Protein AF-A0A936B2I9-F1 (afdb_monomer_lite)

Secondary structure (DSSP, 8-state):
--SEEEEETTTTEEEEHHHHHHHHHHHHHHHHHHHHHHHTT--HHHHHHHHHHHHHHHHHHHHHHHHHHTIIIIITT-GGGGGSHHHHHSPPPHHHHHHHHHHHHHHHHHHHT--HHHHHHHHHHHHHHHHHHHHHHHHHHT--------STT--PPPHHHHHHH----TTTTTT-HHHHHHHHHHHHHHHTTS--------PPPPP-

Sequence (208 aa):
MFPELFKIPYINFTFNTYGFLLALAFITGLYVMGRLAASDGQDKQKVYDLGLWVLAASLIGSKLLMIVTEWDSFYRDNPRQIFSLDFFRSGGVFYGGFLGAVIASVIVMKIYKLPWWRTADAFAPGIAIGQAIGRLGCFSAGCCWGKPTSAWCGVHFSEKGHEITGVPTMVRHLADPIQQNVWAERLGGLLARSNCIQPRFMKPRRPC

Foldseek 3Di:
DPQFDDQDPVPRDTHGPLVVLLVVLLVQLLVQLLVLCVVVVHDSVLSSVLSVQLQVLLVVQQLVVVCVVCVVPPCVVPVVCSVDPVSVVDGGHNVRSVVSNVVSNVVSCVVVVPDPVSSVVSNVVSVVSSVVSSVVSCVNLVPDDDDDDPDPPDDDDDVNSCVVNVRDDCVCVVPDPPVVVVCCVVVVVVPVPDDDDDDDDDDDDDDD

pLDDT: mean 74.63, std 20.21, range [27.86, 96.12]

Structure (mmCIF, N/CA/C/O backbone):
data_AF-A0A936B2I9-F1
#
_entry.id   AF-A0A936B2I9-F1
#
loop_
_atom_site.group_PDB
_atom_site.id
_atom_site.type_symbol
_atom_site.label_atom_id
_atom_site.label_alt_id
_atom_site.label_comp_id
_atom_site.label_asym_id
_atom_site.label_entity_id
_atom_site.label_seq_id
_atom_site.pdbx_PDB_ins_code
_atom_site.Cartn_x
_atom_site.Cartn_y
_atom_site.Cartn_z
_atom_site.occupancy
_atom_site.B_iso_or_equiv
_atom_site.auth_seq_id
_atom_site.auth_comp_id
_atom_site.auth_asym_id
_atom_site.auth_atom_id
_atom_site.pdbx_PDB_model_num
ATOM 1 N N . MET A 1 1 ? 0.571 -10.910 -23.280 1.00 61.12 1 MET A N 1
ATOM 2 C CA . MET A 1 1 ? 0.141 -10.066 -22.141 1.00 61.12 1 MET A CA 1
ATOM 3 C C . MET A 1 1 ? 0.112 -8.617 -22.567 1.00 61.12 1 MET A C 1
ATOM 5 O O . MET A 1 1 ? 0.924 -8.247 -23.405 1.00 61.12 1 MET A O 1
ATOM 9 N N . PHE A 1 2 ? -0.800 -7.825 -22.003 1.00 62.56 2 PHE A N 1
ATOM 10 C CA . PHE A 1 2 ? -0.939 -6.397 -22.293 1.00 62.56 2 PHE A CA 1
ATOM 11 C C . PHE A 1 2 ? -0.433 -5.585 -21.090 1.00 62.56 2 PHE A C 1
ATOM 13 O O . PHE A 1 2 ? -1.210 -5.328 -20.171 1.00 62.56 2 PHE A O 1
ATOM 20 N N . PRO A 1 3 ? 0.865 -5.229 -21.036 1.00 64.50 3 PRO A N 1
ATOM 21 C CA . PRO A 1 3 ? 1.410 -4.407 -19.951 1.00 64.50 3 PRO A CA 1
ATOM 22 C C . PRO A 1 3 ? 0.913 -2.951 -20.013 1.00 64.50 3 PRO A C 1
ATOM 24 O O . PRO A 1 3 ? 0.844 -2.274 -18.989 1.00 64.50 3 PRO A O 1
ATOM 27 N N . GLU A 1 4 ? 0.502 -2.500 -21.199 1.00 71.19 4 GLU A N 1
ATOM 28 C CA . GLU A 1 4 ? -0.065 -1.178 -21.464 1.00 71.19 4 GLU A CA 1
ATOM 29 C C . GLU A 1 4 ? -1.521 -1.339 -21.931 1.00 71.19 4 GLU A C 1
ATOM 31 O O . GLU A 1 4 ? -1.785 -2.114 -22.853 1.00 71.19 4 GLU A O 1
ATOM 36 N N . LEU A 1 5 ? -2.450 -0.613 -21.305 1.00 65.44 5 LEU A N 1
ATOM 37 C CA . LEU A 1 5 ? -3.874 -0.600 -21.665 1.00 65.44 5 LEU A CA 1
ATOM 38 C C . LEU A 1 5 ? -4.134 0.354 -22.834 1.00 65.44 5 LEU A C 1
ATOM 40 O O . LEU A 1 5 ? -4.671 -0.050 -23.859 1.00 65.44 5 LEU A O 1
ATOM 44 N N . PHE A 1 6 ? -3.717 1.614 -22.693 1.00 69.69 6 PHE A N 1
ATOM 45 C CA . PHE A 1 6 ? -3.878 2.648 -23.713 1.00 69.69 6 PHE A CA 1
ATOM 46 C C . PHE A 1 6 ? -2.691 3.618 -23.673 1.00 69.69 6 PHE A C 1
ATOM 48 O O . PHE A 1 6 ? -2.214 3.988 -22.595 1.00 69.69 6 PHE A O 1
ATOM 55 N N . LYS A 1 7 ? -2.219 4.046 -24.851 1.00 63.59 7 LYS A N 1
ATOM 56 C CA . LYS A 1 7 ? -1.313 5.193 -25.000 1.00 63.59 7 LYS A CA 1
ATOM 57 C C . LYS A 1 7 ? -2.121 6.369 -25.516 1.00 63.59 7 LYS A C 1
ATOM 59 O O . LYS A 1 7 ? -2.761 6.246 -26.556 1.00 63.59 7 LYS A O 1
ATOM 64 N N . ILE A 1 8 ? -2.072 7.499 -24.818 1.00 71.69 8 ILE A N 1
ATOM 65 C CA . ILE A 1 8 ? -2.617 8.756 -25.337 1.00 71.69 8 ILE A CA 1
ATOM 66 C C . ILE A 1 8 ? -1.472 9.453 -26.089 1.00 71.69 8 ILE A C 1
ATOM 68 O O . ILE A 1 8 ? -0.557 9.964 -25.435 1.00 71.69 8 ILE A O 1
ATOM 72 N N . PRO A 1 9 ? -1.476 9.469 -27.439 1.00 60.06 9 PRO A N 1
ATOM 73 C CA . PRO A 1 9 ? -0.341 9.946 -28.236 1.00 60.06 9 PRO A CA 1
ATOM 74 C C . PRO A 1 9 ? -0.029 11.435 -28.027 1.00 60.06 9 PRO A C 1
ATOM 76 O O . PRO A 1 9 ? 1.102 11.854 -28.231 1.00 60.06 9 PRO A O 1
ATOM 79 N N . TYR A 1 10 ? -0.993 12.225 -27.549 1.00 63.34 10 TYR A N 1
ATOM 80 C CA . TYR A 1 10 ? -0.813 13.657 -27.292 1.00 63.34 10 TYR A CA 1
ATOM 81 C C . TYR A 1 10 ? -0.070 13.987 -25.985 1.00 63.34 10 TYR A C 1
ATOM 83 O O . TYR A 1 10 ? 0.385 15.114 -25.829 1.00 63.34 10 TYR A O 1
ATOM 91 N N . ILE A 1 11 ? 0.053 13.043 -25.040 1.00 66.38 11 ILE A N 1
ATOM 92 C CA . ILE A 1 11 ? 0.572 13.317 -23.679 1.00 66.38 11 ILE A CA 1
ATOM 93 C C . ILE A 1 11 ? 1.783 12.425 -23.329 1.00 66.38 11 ILE A C 1
ATOM 95 O O . ILE A 1 11 ? 2.390 12.588 -22.274 1.00 66.38 11 ILE A O 1
ATOM 99 N N . ASN A 1 12 ? 2.182 11.485 -24.201 1.00 62.69 12 ASN A N 1
ATOM 100 C CA . ASN A 1 12 ? 3.240 10.498 -23.913 1.00 62.69 12 ASN A CA 1
ATOM 101 C C . ASN A 1 12 ? 3.045 9.780 -22.557 1.00 62.69 12 ASN A C 1
ATOM 103 O O . ASN A 1 12 ? 4.008 9.400 -21.891 1.00 62.69 12 ASN A O 1
ATOM 107 N N . PHE A 1 13 ? 1.790 9.598 -22.133 1.00 65.31 13 PHE A N 1
ATOM 108 C CA . PHE A 1 13 ? 1.441 8.895 -20.902 1.00 65.31 13 PHE A CA 1
ATOM 109 C C . PHE A 1 13 ? 0.965 7.484 -21.241 1.00 65.31 13 PHE A C 1
ATOM 111 O O . PHE A 1 13 ? 0.010 7.301 -22.004 1.00 65.31 13 PHE A O 1
ATOM 118 N N . THR A 1 14 ? 1.651 6.483 -20.693 1.00 67.56 14 THR A N 1
ATOM 119 C CA . THR A 1 14 ? 1.299 5.072 -20.844 1.00 67.56 14 THR A CA 1
ATOM 120 C C . THR A 1 14 ? 0.478 4.624 -19.642 1.00 67.56 14 THR A C 1
ATOM 122 O O . THR A 1 14 ? 0.928 4.675 -18.497 1.00 67.56 14 THR A O 1
ATOM 125 N N . PHE A 1 15 ? -0.759 4.190 -19.885 1.00 70.81 15 PHE A N 1
ATOM 126 C CA . PHE A 1 15 ? -1.595 3.655 -18.817 1.00 70.81 15 PHE A CA 1
ATOM 127 C C . PHE A 1 15 ? -1.232 2.185 -18.585 1.00 70.81 15 PHE A C 1
ATOM 129 O O . PHE A 1 15 ? -1.578 1.316 -19.388 1.00 70.81 15 PHE A O 1
ATOM 136 N N . ASN A 1 16 ? -0.493 1.908 -17.510 1.00 80.44 16 ASN A N 1
ATOM 137 C CA . ASN A 1 16 ? -0.025 0.558 -17.199 1.00 80.44 16 ASN A CA 1
ATOM 138 C C . ASN A 1 16 ? -1.129 -0.275 -16.534 1.00 80.44 16 ASN A C 1
ATOM 140 O O . ASN A 1 16 ? -1.730 0.146 -15.543 1.00 80.44 16 ASN A O 1
ATOM 144 N N . THR A 1 17 ? -1.325 -1.505 -17.013 1.00 81.69 17 THR A N 1
ATOM 145 C CA . THR A 1 17 ? -2.290 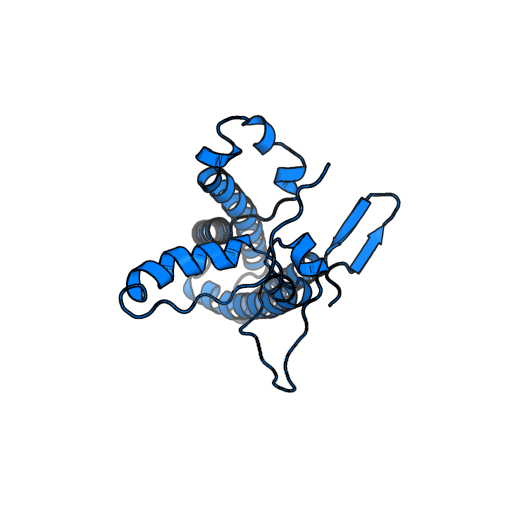-2.471 -16.451 1.00 81.69 17 THR A CA 1
ATOM 146 C C . THR A 1 17 ? -2.013 -2.760 -14.976 1.00 81.69 17 THR A C 1
ATOM 148 O O . THR A 1 17 ? -2.934 -2.939 -14.182 1.00 81.69 17 THR A O 1
ATOM 151 N N . TYR A 1 18 ? -0.736 -2.732 -14.589 1.00 83.75 18 TYR A N 1
ATOM 152 C CA . TYR A 1 18 ? -0.295 -2.897 -13.207 1.00 83.75 18 TYR A CA 1
ATOM 153 C C . TYR A 1 18 ? -0.875 -1.835 -12.264 1.00 83.75 18 TYR A C 1
ATOM 155 O O . TYR A 1 18 ? -1.445 -2.178 -11.231 1.00 83.75 18 TYR A O 1
ATOM 163 N N . GLY A 1 19 ? -0.777 -0.552 -12.631 1.00 85.19 19 GLY A N 1
ATOM 164 C CA . GLY A 1 19 ? -1.281 0.548 -11.804 1.00 85.19 19 GLY A CA 1
ATOM 165 C C . GLY A 1 19 ? -2.801 0.507 -11.655 1.00 85.19 19 GLY A C 1
ATOM 166 O O . GLY A 1 19 ? -3.322 0.717 -10.562 1.00 85.19 19 GLY A O 1
ATOM 167 N N . PHE A 1 20 ? -3.506 0.149 -12.730 1.00 88.19 20 PHE A N 1
ATOM 168 C CA . PHE A 1 20 ? -4.954 -0.047 -12.700 1.00 88.19 20 PHE A CA 1
ATOM 169 C C . PHE A 1 20 ? -5.370 -1.166 -11.736 1.00 88.19 20 PHE A C 1
ATOM 171 O O . PHE A 1 20 ? -6.240 -0.967 -10.889 1.00 88.19 20 PHE A O 1
ATOM 178 N N . LEU A 1 21 ? -4.720 -2.329 -11.827 1.00 90.25 21 LEU A N 1
ATOM 179 C CA . LEU A 1 21 ? -5.007 -3.459 -10.945 1.00 90.25 21 LEU A CA 1
ATOM 180 C C . LEU A 1 21 ? -4.636 -3.162 -9.490 1.00 90.25 21 LEU A C 1
ATOM 182 O O . LEU A 1 21 ? -5.374 -3.566 -8.599 1.00 90.25 21 LEU A O 1
ATOM 186 N N . LEU A 1 22 ? -3.562 -2.410 -9.232 1.00 89.50 22 LEU A N 1
ATOM 187 C CA . LEU A 1 22 ? -3.238 -1.934 -7.884 1.00 89.50 22 LEU A CA 1
ATOM 188 C C . LEU A 1 22 ? -4.310 -0.996 -7.318 1.00 89.50 22 LEU A C 1
ATOM 190 O O . LEU A 1 22 ? -4.698 -1.146 -6.161 1.00 89.50 22 LEU A O 1
ATOM 194 N N . ALA A 1 23 ? -4.815 -0.053 -8.117 1.00 91.88 23 ALA A N 1
ATOM 195 C CA . ALA A 1 23 ? -5.901 0.826 -7.687 1.00 91.88 23 ALA A CA 1
ATOM 196 C C . ALA A 1 23 ? -7.170 0.021 -7.369 1.00 91.88 23 ALA A C 1
ATOM 198 O O . ALA A 1 23 ? -7.792 0.220 -6.325 1.00 91.88 23 ALA A O 1
ATOM 199 N N . LEU A 1 24 ? -7.512 -0.948 -8.224 1.00 93.88 24 LEU A N 1
ATOM 200 C CA . LEU A 1 24 ? -8.633 -1.855 -7.995 1.00 93.88 24 LEU A CA 1
ATOM 201 C C . LEU A 1 24 ? -8.429 -2.705 -6.731 1.00 93.88 24 LEU A C 1
ATOM 203 O O . LEU A 1 24 ? -9.362 -2.866 -5.945 1.00 93.88 24 LEU A O 1
ATOM 207 N N . ALA A 1 25 ? -7.214 -3.207 -6.506 1.00 93.88 25 ALA A N 1
ATOM 208 C CA . ALA A 1 25 ? -6.839 -3.960 -5.312 1.00 93.88 25 ALA A CA 1
ATOM 209 C C . ALA A 1 25 ? -7.048 -3.135 -4.037 1.00 93.88 25 ALA A C 1
ATOM 211 O O . ALA A 1 25 ? -7.622 -3.627 -3.068 1.00 93.88 25 ALA A O 1
ATOM 212 N N . PHE A 1 26 ? -6.633 -1.867 -4.054 1.00 94.31 26 PHE A N 1
ATOM 213 C CA . PHE A 1 26 ? -6.811 -0.969 -2.920 1.00 94.31 26 PHE A CA 1
ATOM 214 C C . PHE A 1 26 ? -8.290 -0.670 -2.654 1.00 94.31 26 PHE A C 1
ATOM 216 O O . PHE A 1 26 ? -8.742 -0.812 -1.522 1.00 94.31 26 PHE A O 1
ATOM 223 N N . ILE A 1 27 ? -9.065 -0.323 -3.687 1.00 95.31 27 ILE A N 1
ATOM 224 C CA . ILE A 1 27 ? -10.498 -0.009 -3.549 1.00 95.31 27 ILE A CA 1
ATOM 225 C C . ILE A 1 27 ? -11.280 -1.221 -3.028 1.00 95.31 27 ILE A C 1
ATOM 227 O O . ILE A 1 27 ? -12.061 -1.097 -2.084 1.00 95.31 27 ILE A O 1
ATOM 231 N N . THR A 1 28 ? -11.067 -2.398 -3.621 1.00 95.19 28 THR A N 1
ATOM 232 C CA . THR A 1 28 ? -11.754 -3.634 -3.213 1.00 95.19 28 THR A CA 1
ATOM 233 C C . THR A 1 28 ? -11.329 -4.086 -1.820 1.00 95.19 28 THR A C 1
ATOM 235 O O . THR A 1 28 ? -12.191 -4.428 -1.010 1.00 95.19 28 THR A O 1
ATOM 238 N N . GLY A 1 29 ? -10.033 -4.012 -1.501 1.00 94.12 29 GLY A N 1
ATOM 239 C CA . GLY A 1 29 ? -9.514 -4.280 -0.163 1.00 94.12 29 GLY A CA 1
ATOM 240 C C . GLY A 1 29 ? -10.152 -3.360 0.874 1.00 94.12 29 GLY A C 1
ATOM 241 O O . GLY A 1 29 ? -10.755 -3.845 1.828 1.00 94.12 29 GLY A O 1
ATOM 242 N N . LEU A 1 30 ? -10.113 -2.045 0.646 1.00 94.69 30 LEU A N 1
ATOM 243 C CA . LEU A 1 30 ? -10.678 -1.052 1.558 1.00 94.69 30 LEU A CA 1
ATOM 244 C C . LEU A 1 30 ? -12.185 -1.262 1.750 1.00 94.69 30 LEU A C 1
ATOM 246 O O . LEU A 1 30 ? -12.669 -1.255 2.880 1.00 94.69 30 LEU A O 1
ATOM 250 N N . TYR A 1 31 ? -12.927 -1.524 0.670 1.00 94.88 31 TYR A N 1
ATOM 251 C CA . TYR A 1 31 ? -14.358 -1.823 0.731 1.00 94.88 31 TYR A CA 1
ATOM 252 C C . TYR A 1 31 ? -14.666 -3.024 1.638 1.00 94.88 31 TYR A C 1
ATOM 254 O O . TYR A 1 31 ? -15.539 -2.922 2.505 1.00 94.88 31 TYR A O 1
ATOM 262 N N . VAL A 1 32 ? -13.936 -4.134 1.477 1.00 94.81 32 VAL A N 1
ATOM 263 C CA . VAL A 1 32 ? -14.107 -5.346 2.295 1.00 94.81 32 VAL A CA 1
ATOM 264 C C . VAL A 1 32 ? -13.749 -5.082 3.756 1.00 94.81 32 VAL A C 1
ATOM 266 O O . VAL A 1 32 ? -14.538 -5.429 4.634 1.00 94.81 32 VAL A O 1
ATOM 269 N N . MET A 1 33 ? -12.628 -4.403 4.018 1.00 93.88 33 MET A N 1
ATOM 270 C CA . MET A 1 33 ? -12.202 -4.033 5.375 1.00 93.88 33 MET A CA 1
ATOM 271 C C . MET A 1 33 ? -13.265 -3.196 6.087 1.00 93.88 33 MET A C 1
ATOM 273 O O . MET A 1 33 ? -13.654 -3.510 7.206 1.00 93.88 33 MET A O 1
ATOM 277 N N . GLY A 1 34 ? -13.791 -2.161 5.425 1.00 93.38 34 GLY A N 1
ATOM 278 C CA . GLY A 1 34 ? -14.830 -1.309 6.001 1.00 93.38 34 GLY A CA 1
ATOM 279 C C . GLY A 1 34 ? -16.152 -2.043 6.232 1.00 93.38 34 GLY A C 1
ATOM 280 O O . GLY A 1 34 ? -16.874 -1.719 7.173 1.00 93.38 34 GLY A O 1
ATOM 281 N N . ARG A 1 35 ? -16.485 -3.040 5.401 1.00 94.12 35 ARG A N 1
ATOM 282 C CA . ARG A 1 35 ? -17.681 -3.870 5.601 1.00 94.12 35 ARG A CA 1
ATOM 283 C C . ARG A 1 35 ? -17.528 -4.800 6.807 1.00 94.12 35 ARG A C 1
ATOM 285 O O . ARG A 1 35 ? -18.466 -4.904 7.589 1.00 94.12 35 ARG A O 1
ATOM 292 N N . LEU A 1 36 ? -16.365 -5.433 6.956 1.00 93.50 36 LEU A N 1
ATOM 293 C CA . LEU A 1 36 ? -16.076 -6.354 8.058 1.00 93.50 36 LEU A CA 1
ATOM 294 C C . LEU A 1 36 ? -15.903 -5.612 9.392 1.00 93.50 36 LEU A C 1
ATOM 296 O O . LEU A 1 36 ? -16.445 -6.011 10.417 1.00 93.50 36 LEU A O 1
ATOM 300 N N . ALA A 1 37 ? -15.249 -4.453 9.366 1.00 92.81 37 ALA A N 1
ATOM 301 C CA . ALA A 1 37 ? -15.163 -3.576 10.525 1.00 92.81 37 ALA A CA 1
ATOM 302 C C . ALA A 1 37 ? -16.549 -3.123 11.014 1.00 92.81 37 ALA A C 1
ATOM 304 O O . ALA A 1 37 ? -16.807 -3.122 12.217 1.00 92.81 37 ALA A O 1
ATOM 305 N N . ALA A 1 38 ? -17.456 -2.783 10.091 1.00 91.94 38 ALA A N 1
ATOM 306 C CA . ALA A 1 38 ? -18.819 -2.393 10.438 1.00 91.94 38 ALA A CA 1
ATOM 307 C C . ALA A 1 38 ? -19.623 -3.548 11.062 1.00 91.94 38 ALA A C 1
ATOM 309 O O . ALA A 1 38 ? -20.388 -3.305 11.994 1.00 91.94 38 ALA A O 1
ATOM 310 N N . SER A 1 39 ? -19.443 -4.795 10.601 1.00 90.62 39 SER A N 1
ATOM 311 C CA . SER A 1 39 ? -20.086 -5.956 11.241 1.00 90.62 39 SER A CA 1
ATOM 312 C C . SER A 1 39 ? -19.560 -6.230 12.652 1.00 90.62 39 SER A C 1
ATOM 314 O O . SER A 1 39 ? -20.313 -6.722 13.485 1.00 90.62 39 SER A O 1
ATOM 316 N N . ASP A 1 40 ? -18.322 -5.831 12.948 1.00 89.75 40 ASP A N 1
ATOM 317 C CA . ASP A 1 40 ? -17.701 -5.968 14.274 1.00 89.75 40 ASP A CA 1
ATOM 318 C C . ASP A 1 40 ? -17.980 -4.777 15.215 1.00 89.75 40 ASP A C 1
ATOM 320 O O . ASP A 1 40 ? -17.383 -4.664 16.295 1.00 89.75 40 ASP A O 1
ATOM 324 N N . GLY A 1 41 ? -18.874 -3.866 14.809 1.00 88.94 41 GLY A N 1
ATOM 325 C CA . GLY A 1 41 ? -19.263 -2.680 15.574 1.00 88.94 41 GLY A CA 1
ATOM 326 C C . GLY A 1 41 ? -18.211 -1.566 15.591 1.00 88.94 41 GLY A C 1
ATOM 327 O O . GLY A 1 41 ? -18.258 -0.696 16.460 1.00 88.94 41 GLY A O 1
ATOM 328 N N . GLN A 1 42 ? -17.245 -1.591 14.669 1.00 91.69 42 GLN A N 1
ATOM 329 C CA . GLN A 1 42 ? -16.245 -0.535 14.527 1.00 91.69 42 GLN A CA 1
ATOM 330 C C . GLN A 1 42 ? -16.757 0.592 13.625 1.00 91.69 42 GLN A C 1
ATOM 332 O O . GLN A 1 42 ? -17.566 0.391 12.718 1.00 91.69 42 GLN A O 1
ATOM 337 N N . ASP A 1 43 ? -16.237 1.795 13.855 1.00 92.56 43 ASP A N 1
ATOM 338 C CA . ASP A 1 43 ? -16.543 2.954 13.026 1.00 92.56 43 ASP A CA 1
ATOM 339 C C . ASP A 1 43 ? -15.894 2.812 11.642 1.00 92.56 43 ASP A C 1
ATOM 341 O O . ASP A 1 43 ? -14.668 2.826 11.485 1.00 92.56 43 ASP A O 1
ATOM 345 N N . LYS A 1 44 ? -16.747 2.693 10.625 1.00 92.56 44 LYS A N 1
ATOM 346 C CA . LYS A 1 44 ? -16.355 2.527 9.227 1.00 92.56 44 LYS A CA 1
ATOM 347 C C . LYS A 1 44 ? -15.527 3.703 8.700 1.00 92.56 44 LYS A C 1
ATOM 349 O O . LYS A 1 44 ? -14.621 3.474 7.902 1.00 92.56 44 LYS A O 1
ATOM 354 N N . GLN A 1 45 ? -15.808 4.934 9.137 1.00 93.38 45 GLN A N 1
ATOM 355 C CA . GLN A 1 45 ? -15.058 6.114 8.696 1.00 93.38 45 GLN A CA 1
ATOM 356 C C . GLN A 1 45 ? -13.621 6.052 9.208 1.00 93.38 45 GLN A C 1
ATOM 358 O O . GLN A 1 45 ? -12.690 6.161 8.418 1.00 93.38 45 GLN A O 1
ATOM 363 N N . LYS A 1 46 ? -13.434 5.728 10.492 1.00 93.38 46 LYS A N 1
ATOM 364 C CA . LYS A 1 46 ? -12.094 5.585 11.088 1.00 93.38 46 LYS A CA 1
ATOM 365 C C . LYS A 1 46 ? -11.264 4.491 10.422 1.00 93.38 46 LYS A C 1
ATOM 367 O O . LYS A 1 46 ? -10.049 4.623 10.310 1.00 93.38 46 LYS A O 1
ATOM 372 N N . VAL A 1 47 ? -11.904 3.408 9.981 1.00 92.88 47 VAL A N 1
ATOM 373 C CA . VAL A 1 47 ? -11.231 2.323 9.251 1.00 92.88 47 VAL A CA 1
ATOM 374 C C . VAL A 1 47 ? -10.825 2.748 7.841 1.00 92.88 47 VAL A C 1
ATOM 376 O O . VAL A 1 47 ? -9.731 2.404 7.392 1.00 92.88 47 VAL A O 1
ATOM 379 N N . TYR A 1 48 ? -11.656 3.532 7.153 1.00 94.38 48 TYR A N 1
ATOM 380 C CA . TYR A 1 48 ? -11.275 4.125 5.872 1.00 94.38 48 TYR A CA 1
ATOM 381 C C . TYR A 1 48 ? -10.141 5.134 6.013 1.00 94.38 48 TYR A C 1
ATOM 383 O O . TYR A 1 48 ? -9.170 5.051 5.259 1.00 94.38 48 TYR A O 1
ATOM 391 N N . ASP A 1 49 ? -10.205 6.001 7.021 1.00 94.75 49 ASP A N 1
ATOM 392 C CA . ASP A 1 49 ? -9.135 6.945 7.334 1.00 94.75 49 ASP A CA 1
ATOM 393 C C . ASP A 1 49 ? -7.828 6.206 7.637 1.00 94.75 49 ASP A C 1
ATOM 395 O O . ASP A 1 49 ? -6.781 6.546 7.089 1.00 94.75 49 ASP A O 1
ATOM 399 N N . LEU A 1 50 ? -7.884 5.137 8.439 1.00 94.62 50 LEU A N 1
ATOM 400 C CA . LEU A 1 50 ? -6.737 4.270 8.711 1.00 94.62 50 LEU A CA 1
ATOM 401 C C . LEU A 1 50 ? -6.135 3.701 7.418 1.00 94.62 50 LEU A C 1
ATOM 403 O O . LEU A 1 50 ? -4.922 3.773 7.231 1.00 94.62 50 LEU A O 1
ATOM 407 N N . GLY A 1 51 ? -6.960 3.173 6.511 1.00 93.81 51 GLY A N 1
ATOM 408 C CA . GLY A 1 51 ? -6.499 2.648 5.224 1.00 93.81 51 GLY A CA 1
ATOM 409 C C . GLY A 1 51 ? -5.822 3.705 4.342 1.00 93.81 51 GLY A C 1
ATOM 410 O O . GLY A 1 51 ? -4.795 3.422 3.723 1.00 93.81 51 GLY A O 1
ATOM 411 N N . LEU A 1 52 ? -6.345 4.934 4.323 1.00 95.44 52 LEU A N 1
ATOM 412 C CA . LEU A 1 52 ? -5.759 6.058 3.582 1.00 95.44 52 LEU A CA 1
ATOM 413 C C . LEU A 1 52 ? -4.434 6.530 4.193 1.00 95.44 52 LEU A C 1
ATOM 415 O O . LEU A 1 52 ? -3.466 6.747 3.461 1.00 95.44 52 LEU A O 1
ATOM 419 N N . TRP A 1 53 ? -4.352 6.628 5.522 1.00 95.94 53 TRP A N 1
ATOM 420 C CA . TRP A 1 53 ? -3.105 6.948 6.217 1.00 95.94 53 TRP A CA 1
ATOM 421 C C . TRP A 1 53 ? -2.031 5.889 5.980 1.00 95.94 53 TRP A C 1
ATOM 423 O O . TRP A 1 53 ? -0.877 6.229 5.718 1.00 95.94 53 TRP A O 1
ATOM 433 N N . VAL A 1 54 ? -2.409 4.608 6.023 1.00 95.19 54 VAL A N 1
ATOM 434 C CA . VAL A 1 54 ? -1.510 3.493 5.712 1.00 95.19 54 VAL A CA 1
ATOM 435 C C . VAL A 1 54 ? -1.021 3.582 4.268 1.00 95.19 54 VAL A C 1
ATOM 437 O O . VAL A 1 54 ? 0.180 3.444 4.042 1.00 95.19 54 VAL A O 1
ATOM 440 N N . LEU A 1 55 ? -1.895 3.865 3.296 1.00 94.75 55 LEU A N 1
ATOM 441 C CA . LEU A 1 55 ? -1.499 4.052 1.896 1.00 94.75 55 LEU A CA 1
ATOM 442 C C . LEU A 1 55 ? -0.485 5.196 1.743 1.00 94.75 55 LEU A C 1
ATOM 444 O O . LEU A 1 55 ? 0.573 5.001 1.144 1.00 94.75 55 LEU A O 1
ATOM 448 N N . ALA A 1 56 ? -0.781 6.367 2.311 1.00 95.50 56 ALA A N 1
ATOM 449 C CA . ALA A 1 56 ? 0.093 7.534 2.232 1.00 95.50 56 ALA A CA 1
ATOM 450 C C . ALA A 1 56 ? 1.464 7.260 2.870 1.00 95.50 56 ALA A C 1
ATOM 452 O O . ALA A 1 56 ? 2.503 7.489 2.247 1.00 95.50 56 ALA A O 1
ATOM 453 N N . ALA A 1 57 ? 1.480 6.690 4.076 1.00 96.12 57 ALA A N 1
ATOM 454 C CA . ALA A 1 57 ? 2.713 6.332 4.767 1.00 96.12 57 ALA A CA 1
ATOM 455 C C . ALA A 1 57 ? 3.506 5.240 4.038 1.00 96.12 57 ALA A C 1
ATOM 457 O O . ALA A 1 57 ? 4.734 5.279 4.038 1.00 96.12 57 ALA A O 1
ATOM 458 N N . SER A 1 58 ? 2.829 4.297 3.376 1.00 94.25 58 SER A N 1
ATOM 459 C CA . SER A 1 58 ? 3.482 3.268 2.558 1.00 94.25 58 SER A CA 1
ATOM 460 C C . SER A 1 58 ? 4.178 3.878 1.342 1.00 94.25 58 SER A C 1
ATOM 462 O O . SER A 1 58 ? 5.315 3.526 1.039 1.00 94.25 58 SER A O 1
ATOM 464 N N . LEU A 1 59 ? 3.532 4.819 0.649 1.00 92.25 59 LEU A N 1
ATOM 465 C CA . LEU A 1 59 ? 4.135 5.502 -0.499 1.00 92.25 59 LEU A CA 1
ATOM 466 C C . LEU A 1 59 ? 5.367 6.313 -0.080 1.00 92.25 59 LEU A C 1
ATOM 468 O O . LEU A 1 59 ? 6.420 6.208 -0.709 1.00 92.25 59 LEU A O 1
ATOM 472 N N . ILE A 1 60 ? 5.256 7.060 1.021 1.00 93.25 60 ILE A N 1
ATOM 473 C CA . ILE A 1 60 ? 6.364 7.848 1.570 1.00 93.25 60 ILE A CA 1
ATOM 474 C C . ILE A 1 60 ? 7.498 6.925 2.032 1.00 93.25 60 ILE A C 1
ATOM 476 O O . ILE A 1 60 ? 8.642 7.106 1.622 1.00 93.25 60 ILE A O 1
ATOM 480 N N . GLY A 1 61 ? 7.194 5.898 2.828 1.00 92.88 61 GLY A N 1
ATOM 481 C CA . GLY A 1 61 ? 8.185 4.951 3.341 1.00 92.88 61 GLY A CA 1
ATOM 482 C C . GLY A 1 61 ? 8.915 4.199 2.228 1.00 92.88 61 GLY A C 1
ATOM 483 O O . GLY A 1 61 ? 10.128 4.008 2.295 1.00 92.88 61 GLY A O 1
ATOM 484 N N . SER A 1 62 ? 8.200 3.831 1.161 1.00 91.75 62 SER A N 1
ATOM 485 C CA . SER A 1 62 ? 8.776 3.162 -0.007 1.00 91.75 62 SER A CA 1
ATOM 486 C C . SER A 1 62 ? 9.814 4.027 -0.725 1.00 91.75 62 SER A C 1
ATOM 488 O O . SER A 1 62 ? 10.872 3.527 -1.114 1.00 91.75 62 SER A O 1
ATOM 490 N N . LYS A 1 63 ? 9.542 5.331 -0.853 1.00 89.19 63 LYS A N 1
ATOM 491 C CA . LYS A 1 63 ? 10.460 6.307 -1.454 1.00 89.19 63 LYS A CA 1
ATOM 492 C C . LYS A 1 63 ? 11.622 6.660 -0.532 1.00 89.19 63 LYS A C 1
ATOM 494 O O . LYS A 1 63 ? 12.752 6.731 -0.999 1.00 89.19 63 LYS A O 1
ATOM 499 N N . LEU A 1 64 ? 11.373 6.825 0.767 1.00 89.25 64 LEU A N 1
ATOM 500 C CA . LEU A 1 64 ? 12.430 7.085 1.745 1.00 89.25 64 LEU A CA 1
ATOM 501 C C . LEU A 1 64 ? 13.455 5.953 1.767 1.00 89.25 64 LEU A C 1
ATOM 503 O O . LEU A 1 64 ? 14.653 6.217 1.710 1.00 89.25 64 LEU A O 1
ATOM 507 N N . LEU A 1 65 ? 13.001 4.695 1.789 1.00 87.62 65 LEU A N 1
ATOM 508 C CA . LEU A 1 65 ? 13.934 3.573 1.789 1.00 87.62 65 LEU A CA 1
ATOM 509 C C . LEU A 1 65 ? 14.696 3.464 0.464 1.00 87.62 65 LEU A C 1
ATOM 511 O O . LEU A 1 65 ? 15.877 3.152 0.498 1.00 87.62 65 LEU A O 1
ATOM 515 N N . MET A 1 66 ? 14.063 3.784 -0.669 1.00 84.44 66 MET A N 1
ATOM 516 C CA . MET A 1 66 ? 14.738 3.853 -1.971 1.00 84.44 66 MET A CA 1
ATOM 517 C C . MET A 1 66 ? 15.903 4.850 -1.958 1.00 84.44 66 MET A C 1
ATOM 519 O O . MET A 1 66 ? 17.001 4.506 -2.385 1.00 84.44 66 MET A O 1
ATOM 523 N N . ILE A 1 67 ? 15.685 6.050 -1.403 1.00 83.69 67 ILE A N 1
ATOM 524 C CA . ILE A 1 67 ? 16.737 7.066 -1.253 1.00 83.69 67 ILE A CA 1
ATOM 525 C C . ILE A 1 67 ? 17.888 6.519 -0.409 1.00 83.69 67 ILE A C 1
ATOM 527 O O . ILE A 1 67 ? 19.039 6.705 -0.779 1.00 83.69 67 ILE A O 1
ATOM 531 N N . VAL A 1 68 ? 17.589 5.833 0.699 1.00 85.06 68 VAL A N 1
ATOM 532 C CA . VAL A 1 68 ? 18.613 5.261 1.587 1.00 85.06 68 VAL A CA 1
ATOM 533 C C . VAL A 1 68 ? 19.395 4.143 0.894 1.00 85.06 68 VAL A C 1
ATOM 535 O O . VAL A 1 68 ? 20.616 4.104 0.998 1.00 85.06 68 VAL A O 1
ATOM 538 N N . THR A 1 69 ? 18.724 3.240 0.175 1.00 81.38 69 THR A N 1
ATOM 539 C CA . THR A 1 69 ? 19.382 2.094 -0.474 1.00 81.38 69 THR A CA 1
ATOM 540 C C . THR A 1 69 ? 20.204 2.484 -1.696 1.00 81.38 69 THR A C 1
ATOM 542 O O . THR A 1 69 ? 21.230 1.868 -1.959 1.00 81.38 69 THR A O 1
ATOM 545 N N . GLU A 1 70 ? 19.772 3.498 -2.442 1.00 77.50 70 GLU A N 1
ATOM 546 C CA . GLU A 1 70 ? 20.469 3.991 -3.638 1.00 77.50 70 GLU A CA 1
ATOM 547 C C . GLU A 1 70 ? 21.354 5.212 -3.338 1.00 77.50 70 GLU A C 1
ATOM 549 O O . GLU A 1 70 ? 21.924 5.810 -4.254 1.00 77.50 70 GLU A O 1
ATOM 554 N N . TRP A 1 71 ? 21.488 5.585 -2.058 1.00 73.75 71 TRP A N 1
ATOM 555 C CA . TRP A 1 71 ? 22.215 6.776 -1.623 1.00 73.75 71 TRP A CA 1
ATOM 556 C C . TRP A 1 71 ? 23.644 6.792 -2.159 1.00 73.75 71 TRP A C 1
ATOM 558 O O . TRP A 1 71 ? 24.037 7.722 -2.860 1.00 73.75 71 TRP A O 1
ATOM 568 N N . ASP A 1 72 ? 24.391 5.721 -1.888 1.00 69.00 72 ASP A N 1
ATOM 569 C CA . ASP A 1 72 ? 25.807 5.622 -2.240 1.00 69.00 72 ASP A CA 1
ATOM 570 C C . ASP A 1 72 ? 26.050 5.434 -3.739 1.00 69.00 72 ASP A C 1
ATOM 572 O O . ASP A 1 72 ? 27.129 5.761 -4.221 1.00 69.00 72 ASP A O 1
ATOM 576 N N . SER A 1 73 ? 25.070 4.901 -4.473 1.00 66.81 73 SER A N 1
ATOM 577 C CA . SER A 1 73 ? 25.237 4.538 -5.887 1.00 66.81 73 SER A CA 1
ATOM 578 C C . SER A 1 73 ? 24.740 5.604 -6.862 1.00 66.81 73 SER A C 1
ATOM 580 O O . SER A 1 73 ? 25.254 5.677 -7.973 1.00 66.81 73 SER A O 1
ATOM 582 N N . PHE A 1 74 ? 23.733 6.401 -6.487 1.00 65.69 74 PHE A N 1
ATOM 583 C CA . PHE A 1 74 ? 23.041 7.287 -7.432 1.00 65.69 74 PHE A CA 1
ATOM 584 C C . PHE A 1 74 ? 22.840 8.710 -6.894 1.00 65.69 74 PHE A 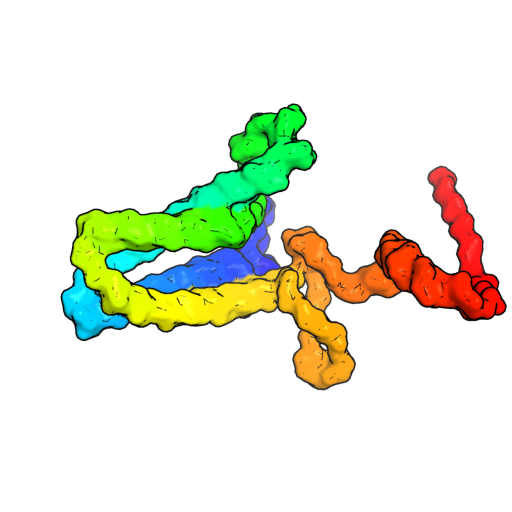C 1
ATOM 586 O O . PHE A 1 74 ? 23.083 9.685 -7.604 1.00 65.69 74 PHE A O 1
ATOM 593 N N . TYR A 1 75 ? 22.444 8.860 -5.625 1.00 67.81 75 TYR A N 1
ATOM 594 C CA . TYR A 1 75 ? 22.062 10.173 -5.084 1.00 67.81 75 TYR A CA 1
ATOM 595 C C . TYR A 1 75 ? 23.214 10.974 -4.467 1.00 67.81 75 TYR A C 1
ATOM 597 O O . TYR A 1 75 ? 23.084 12.191 -4.325 1.00 67.81 75 TYR A O 1
ATOM 605 N N . ARG A 1 76 ? 24.348 10.334 -4.148 1.00 68.69 76 ARG A N 1
ATOM 606 C CA . ARG A 1 76 ? 25.538 10.996 -3.587 1.00 68.69 76 ARG A CA 1
ATOM 607 C C . ARG A 1 76 ? 26.142 12.039 -4.530 1.00 68.69 76 ARG A C 1
ATOM 609 O O . ARG A 1 76 ? 26.514 13.118 -4.074 1.00 68.69 76 ARG A O 1
ATOM 616 N N . ASP A 1 77 ? 26.186 11.738 -5.825 1.00 67.50 77 ASP A N 1
ATOM 617 C CA . ASP A 1 77 ? 26.824 12.603 -6.824 1.00 67.50 77 ASP A CA 1
ATOM 618 C C . ASP A 1 77 ? 25.860 13.653 -7.400 1.00 67.50 77 ASP A C 1
ATOM 620 O O . ASP A 1 77 ? 26.292 14.705 -7.868 1.00 67.50 77 ASP A O 1
ATOM 624 N N . ASN A 1 78 ? 24.544 13.409 -7.342 1.00 67.06 78 ASN A N 1
ATOM 625 C CA . ASN A 1 78 ? 23.520 14.315 -7.872 1.00 67.06 78 ASN A CA 1
ATOM 626 C C . ASN A 1 78 ? 22.250 14.356 -6.994 1.00 67.06 78 ASN A C 1
ATOM 628 O O . ASN A 1 78 ? 21.184 13.893 -7.412 1.00 67.06 78 ASN A O 1
ATOM 632 N N . PRO A 1 79 ? 22.285 15.007 -5.815 1.00 68.56 79 PRO A N 1
ATOM 633 C CA . PRO A 1 79 ? 21.144 15.049 -4.889 1.00 68.56 79 PRO A CA 1
ATOM 634 C C . PRO A 1 79 ? 19.898 15.748 -5.464 1.00 68.56 79 PRO A C 1
ATOM 636 O O . PRO A 1 79 ? 18.785 15.553 -4.979 1.00 68.56 79 PRO A O 1
ATOM 639 N N . ARG A 1 80 ? 20.042 16.535 -6.542 1.00 70.06 80 ARG A N 1
ATOM 640 C CA . ARG A 1 80 ? 18.917 17.180 -7.246 1.00 70.06 80 ARG A CA 1
ATOM 641 C C . ARG A 1 80 ? 17.993 16.181 -7.953 1.00 70.06 80 ARG A C 1
ATOM 643 O O . ARG A 1 80 ? 16.841 16.520 -8.211 1.00 70.06 80 ARG A O 1
ATOM 650 N N . GLN A 1 81 ? 18.453 14.958 -8.227 1.00 68.19 81 GLN A N 1
ATOM 651 C CA . GLN A 1 81 ? 17.625 13.918 -8.847 1.00 68.19 81 GLN A CA 1
ATOM 652 C C . GLN A 1 81 ? 16.518 13.393 -7.922 1.00 68.19 81 GLN A C 1
ATOM 654 O O . GLN A 1 81 ? 15.519 12.886 -8.427 1.00 68.19 81 GLN A O 1
ATOM 659 N N . ILE A 1 82 ? 16.618 13.599 -6.602 1.00 66.81 82 ILE A N 1
ATOM 660 C CA . ILE A 1 82 ? 15.564 13.248 -5.630 1.00 66.81 82 ILE A CA 1
ATOM 661 C C . ILE A 1 82 ? 14.258 14.021 -5.911 1.00 66.81 82 ILE A C 1
ATOM 663 O O . ILE A 1 82 ? 13.168 13.528 -5.641 1.00 66.81 82 ILE A O 1
ATOM 667 N N . PHE A 1 83 ? 14.351 15.214 -6.512 1.00 70.38 83 PHE A N 1
ATOM 668 C CA . PHE A 1 83 ? 13.198 16.045 -6.886 1.00 70.38 83 PHE A CA 1
ATOM 669 C C . PHE A 1 83 ? 12.838 15.958 -8.378 1.00 70.38 83 PHE A C 1
ATOM 671 O O . PHE A 1 83 ? 12.032 16.748 -8.870 1.00 70.38 83 PHE A O 1
ATOM 678 N N . SER A 1 84 ? 13.440 15.028 -9.121 1.00 70.81 84 SER A N 1
ATOM 679 C CA . SER A 1 84 ? 13.162 14.860 -10.549 1.00 70.81 84 SER A CA 1
ATOM 680 C C . SER A 1 84 ? 11.788 14.230 -10.794 1.00 70.81 84 SER A C 1
ATOM 682 O O . SER A 1 84 ? 11.277 13.454 -9.985 1.00 70.81 84 SER A O 1
ATOM 684 N N . LEU A 1 85 ? 11.190 14.520 -11.954 1.00 62.94 85 LEU A N 1
ATOM 685 C CA . LEU A 1 85 ? 9.947 13.866 -12.377 1.00 62.94 85 LEU A CA 1
ATOM 686 C C . LEU A 1 85 ? 10.117 12.340 -12.496 1.00 62.94 85 LEU A C 1
ATOM 688 O O . LEU A 1 85 ? 9.169 11.594 -12.251 1.00 62.94 85 LEU A O 1
ATOM 692 N N . ASP A 1 86 ? 11.321 11.883 -12.838 1.00 65.69 86 ASP A N 1
ATOM 693 C CA . ASP A 1 86 ? 11.664 10.467 -12.953 1.00 65.69 86 ASP A CA 1
ATOM 694 C C . ASP A 1 86 ? 11.655 9.763 -11.595 1.00 65.69 86 ASP A C 1
ATOM 696 O O . ASP A 1 86 ? 11.163 8.641 -11.497 1.00 65.69 86 ASP A O 1
ATOM 700 N N . PHE A 1 87 ? 12.066 10.445 -10.520 1.00 72.56 87 PHE A N 1
ATOM 701 C CA . PHE A 1 87 ? 11.937 9.930 -9.155 1.00 72.56 87 PHE A CA 1
ATOM 702 C C . PHE A 1 87 ? 10.476 9.692 -8.768 1.00 72.56 87 PHE A C 1
ATOM 704 O O . PHE A 1 87 ? 10.161 8.698 -8.121 1.00 72.56 87 PHE A O 1
ATOM 711 N N . PHE A 1 88 ? 9.552 10.567 -9.166 1.00 69.50 88 PHE A N 1
ATOM 712 C CA . PHE A 1 88 ? 8.125 10.355 -8.894 1.00 69.50 88 PHE A CA 1
ATOM 713 C C . PHE A 1 88 ? 7.518 9.252 -9.765 1.00 69.50 88 PHE A C 1
ATOM 715 O O . PHE A 1 88 ? 6.598 8.564 -9.322 1.00 69.50 88 PHE A O 1
ATOM 722 N N . ARG A 1 89 ? 8.042 9.057 -10.980 1.00 68.81 89 ARG A N 1
ATOM 723 C CA . ARG A 1 89 ? 7.603 8.004 -11.909 1.00 68.81 89 ARG A CA 1
ATOM 724 C C . ARG A 1 89 ? 8.215 6.635 -11.613 1.00 68.81 89 ARG A C 1
ATOM 726 O O . ARG A 1 89 ? 7.644 5.630 -12.030 1.00 68.81 89 ARG A O 1
ATOM 733 N N . SER A 1 90 ? 9.343 6.576 -10.906 1.00 71.88 90 SER A N 1
ATOM 734 C CA . SER A 1 90 ? 10.018 5.318 -10.591 1.00 71.88 90 SER A CA 1
ATOM 735 C C . SER A 1 90 ? 9.214 4.459 -9.610 1.00 71.88 90 SER A C 1
ATOM 737 O O . SER A 1 90 ? 8.459 4.964 -8.770 1.00 71.88 90 SER A O 1
ATOM 739 N N . GLY A 1 91 ? 9.386 3.138 -9.696 1.00 70.62 91 GLY A N 1
ATOM 740 C CA . GLY A 1 91 ? 8.911 2.217 -8.661 1.00 70.62 91 GLY A CA 1
ATOM 741 C C . GLY A 1 91 ? 9.611 2.490 -7.326 1.00 70.62 91 GLY A C 1
ATOM 742 O O . GLY A 1 91 ? 10.713 3.019 -7.308 1.00 70.62 91 GLY A O 1
ATOM 743 N N . GLY A 1 92 ? 8.960 2.185 -6.204 1.00 82.00 92 GLY A N 1
ATOM 744 C CA . GLY A 1 92 ? 9.561 2.314 -4.872 1.00 82.00 92 GLY A CA 1
ATOM 745 C C . GLY A 1 92 ? 10.006 0.967 -4.294 1.00 82.00 92 GLY A C 1
ATOM 746 O O . GLY A 1 92 ? 9.656 -0.095 -4.812 1.00 82.00 92 GLY A O 1
ATOM 747 N N . VAL A 1 93 ? 10.744 0.994 -3.180 1.00 86.00 93 VAL A N 1
ATOM 748 C CA . VAL A 1 93 ? 11.174 -0.227 -2.481 1.00 86.00 93 VAL A CA 1
ATOM 749 C C . VAL A 1 93 ? 10.032 -0.774 -1.622 1.00 86.00 93 VAL A C 1
ATOM 751 O O . VAL A 1 93 ? 9.497 -0.070 -0.760 1.00 86.00 93 VAL A O 1
ATOM 754 N N . PHE A 1 94 ? 9.666 -2.046 -1.822 1.00 87.69 94 PHE A N 1
ATOM 755 C CA . PHE A 1 94 ? 8.557 -2.694 -1.106 1.00 87.69 94 PHE A CA 1
ATOM 756 C C . PHE A 1 94 ? 8.741 -2.675 0.417 1.00 87.69 94 PHE A C 1
ATOM 758 O O . PHE A 1 94 ? 7.819 -2.312 1.143 1.00 87.69 94 PHE A O 1
ATOM 765 N N . TYR A 1 95 ? 9.941 -3.010 0.903 1.00 90.75 95 TYR A N 1
ATOM 766 C CA . TYR A 1 95 ? 10.242 -3.060 2.337 1.00 90.75 95 TYR A CA 1
ATOM 767 C C . TYR A 1 95 ? 10.011 -1.718 3.040 1.00 90.75 95 TYR A C 1
ATOM 769 O O . TYR A 1 95 ? 9.512 -1.693 4.163 1.00 90.75 95 TYR A O 1
ATOM 777 N N . GLY A 1 96 ? 10.305 -0.606 2.359 1.00 91.00 96 GLY A N 1
ATOM 778 C CA . GLY A 1 96 ? 10.079 0.735 2.893 1.00 91.00 96 GLY A CA 1
ATOM 779 C C . GLY A 1 96 ? 8.595 1.040 3.029 1.00 91.00 96 GLY A C 1
ATOM 780 O O . GLY A 1 96 ? 8.161 1.597 4.036 1.00 91.00 96 GLY A O 1
ATOM 781 N N . GLY A 1 97 ? 7.801 0.611 2.045 1.00 92.81 97 GLY A N 1
ATOM 782 C CA . GLY A 1 97 ? 6.351 0.751 2.102 1.00 92.81 97 GLY A CA 1
ATOM 783 C C . GLY A 1 97 ? 5.725 -0.120 3.183 1.00 92.81 97 GLY A C 1
ATOM 784 O O . GLY A 1 97 ? 4.893 0.363 3.941 1.00 92.81 97 GLY A O 1
ATOM 785 N N . PHE A 1 98 ? 6.178 -1.367 3.323 1.00 94.25 98 PHE A N 1
ATOM 786 C CA . PHE A 1 98 ? 5.721 -2.263 4.384 1.00 94.25 98 PHE A CA 1
ATOM 787 C C . PHE A 1 98 ? 6.024 -1.704 5.780 1.00 94.25 98 PHE A C 1
ATOM 789 O O . PHE A 1 98 ? 5.145 -1.679 6.639 1.00 94.25 98 PHE A O 1
ATOM 796 N N . LEU A 1 99 ? 7.238 -1.194 6.001 1.00 95.56 99 LEU A N 1
ATOM 797 C CA . LEU A 1 99 ? 7.602 -0.580 7.276 1.00 95.56 99 LEU A CA 1
ATOM 798 C C . LEU A 1 99 ? 6.751 0.669 7.563 1.00 95.56 99 LEU A C 1
ATOM 800 O O . LEU A 1 99 ? 6.219 0.810 8.664 1.00 95.56 99 LEU A O 1
ATOM 804 N N . GLY A 1 100 ? 6.561 1.532 6.559 1.00 95.62 100 GLY A N 1
ATOM 805 C CA . GLY A 1 100 ? 5.679 2.699 6.652 1.00 95.62 100 GLY A CA 1
ATOM 806 C C . GLY A 1 100 ? 4.233 2.326 6.991 1.00 95.62 100 GLY A C 1
ATOM 807 O O . GLY A 1 100 ? 3.628 2.952 7.861 1.00 95.62 100 GLY A O 1
ATOM 808 N N . ALA A 1 101 ? 3.706 1.263 6.375 1.00 95.06 101 ALA A N 1
ATOM 809 C CA . ALA A 1 101 ? 2.372 0.738 6.649 1.00 95.06 101 ALA A CA 1
ATOM 810 C C . ALA A 1 101 ? 2.213 0.311 8.112 1.00 95.06 101 ALA A C 1
ATOM 812 O O . ALA A 1 101 ? 1.257 0.712 8.774 1.00 95.06 101 ALA A O 1
ATOM 813 N N . VAL A 1 102 ? 3.165 -0.472 8.630 1.00 95.12 102 VAL A N 1
ATOM 814 C CA . VAL A 1 102 ? 3.129 -0.971 10.011 1.00 95.12 102 VAL A CA 1
ATOM 815 C C . VAL A 1 102 ? 3.178 0.192 11.000 1.00 95.12 102 VAL A C 1
ATOM 817 O O . VAL A 1 102 ? 2.323 0.274 11.881 1.00 95.12 102 VAL A O 1
ATOM 820 N N . ILE A 1 103 ? 4.111 1.131 10.823 1.00 96.06 103 ILE A N 1
ATOM 821 C CA . ILE A 1 103 ? 4.251 2.301 11.701 1.00 96.06 103 ILE A CA 1
ATOM 822 C C . ILE A 1 103 ? 2.966 3.136 11.704 1.00 96.06 103 ILE A C 1
ATOM 824 O O . ILE A 1 103 ? 2.430 3.440 12.772 1.00 96.06 103 ILE A O 1
ATOM 828 N N . ALA A 1 104 ? 2.437 3.469 10.524 1.00 95.56 104 ALA A N 1
ATOM 829 C CA . ALA A 1 104 ? 1.209 4.248 10.412 1.00 95.56 104 ALA A CA 1
ATOM 830 C C . ALA A 1 104 ? 0.013 3.521 11.025 1.00 95.56 104 ALA A C 1
ATOM 832 O O . ALA A 1 104 ? -0.757 4.137 11.758 1.00 95.56 104 ALA A O 1
ATOM 833 N N . SER A 1 105 ? -0.103 2.209 10.804 1.00 94.38 105 SER A N 1
ATOM 834 C CA . SER A 1 105 ? -1.181 1.414 11.383 1.00 94.38 105 SER A CA 1
ATOM 835 C C . SER A 1 105 ? -1.174 1.498 12.915 1.00 94.38 105 SER A C 1
ATOM 837 O O . SER A 1 105 ? -2.205 1.783 13.520 1.00 94.38 105 SER A O 1
ATOM 839 N N . VAL A 1 106 ? 0.002 1.382 13.546 1.00 94.88 106 VAL A N 1
ATOM 840 C CA . VAL A 1 106 ? 0.161 1.474 15.005 1.00 94.88 106 VAL A CA 1
ATOM 841 C C . VAL A 1 106 ? -0.191 2.857 15.533 1.00 94.88 106 VAL A C 1
ATOM 843 O O . VAL A 1 106 ? -0.914 2.970 16.524 1.00 94.88 106 VAL A O 1
ATOM 846 N N . ILE A 1 107 ? 0.316 3.908 14.891 1.00 95.69 107 ILE A N 1
ATOM 847 C CA . ILE A 1 107 ? 0.096 5.290 15.325 1.00 95.69 107 ILE A CA 1
ATOM 848 C C . ILE A 1 107 ? -1.384 5.659 15.194 1.00 95.69 107 ILE A C 1
ATOM 850 O O . ILE A 1 107 ? -1.996 6.121 16.156 1.00 95.69 107 ILE A O 1
ATOM 854 N N . VAL A 1 108 ? -1.985 5.410 14.032 1.00 94.69 108 VAL A N 1
ATOM 855 C CA . VAL A 1 108 ? -3.357 5.834 13.733 1.00 94.69 108 VAL A CA 1
ATOM 856 C C . VAL A 1 108 ? -4.381 5.023 14.526 1.00 94.69 108 VAL A C 1
ATOM 858 O O . VAL A 1 108 ? -5.317 5.606 15.071 1.00 94.69 108 VAL A O 1
ATOM 861 N N . MET A 1 109 ? -4.175 3.711 14.710 1.00 94.12 109 MET A N 1
ATOM 862 C CA . MET A 1 109 ? -5.037 2.915 15.595 1.00 94.12 109 MET A CA 1
ATOM 863 C C . MET A 1 109 ? -5.013 3.426 17.041 1.00 94.12 109 MET A C 1
ATOM 865 O O . MET A 1 109 ? -6.062 3.461 17.688 1.00 94.12 109 MET A O 1
ATOM 869 N N . LYS A 1 110 ? -3.852 3.878 17.541 1.00 93.88 110 LYS A N 1
ATOM 870 C CA . LYS A 1 110 ? -3.747 4.494 18.875 1.00 93.88 110 LYS A CA 1
ATOM 871 C C . LYS A 1 110 ? -4.473 5.837 18.953 1.00 93.88 110 LYS A C 1
ATOM 873 O O . LYS A 1 110 ? -5.186 6.068 19.926 1.00 93.88 110 LYS A O 1
ATOM 878 N N . ILE A 1 111 ? -4.333 6.695 17.939 1.00 94.44 111 ILE A N 1
ATOM 879 C CA . ILE A 1 111 ? -5.006 8.005 17.882 1.00 94.44 111 ILE A CA 1
ATOM 880 C C . ILE A 1 111 ? -6.529 7.829 17.859 1.00 94.44 111 ILE A C 1
ATOM 882 O O . ILE A 1 111 ? -7.247 8.471 18.625 1.00 94.44 111 ILE A O 1
ATOM 886 N N . TYR A 1 112 ? -7.027 6.915 17.026 1.00 92.38 112 TYR A N 1
ATOM 887 C CA . TYR A 1 112 ? -8.459 6.653 16.870 1.00 92.38 112 TYR A CA 1
ATOM 888 C C . TYR A 1 112 ? -9.052 5.711 17.922 1.00 92.38 112 TYR A C 1
ATOM 890 O O . TYR A 1 112 ? -10.269 5.500 17.923 1.00 92.38 112 TYR A O 1
ATOM 898 N N . LYS A 1 113 ? -8.217 5.200 18.841 1.00 91.81 113 LYS A N 1
ATOM 899 C CA . LYS A 1 113 ? -8.580 4.252 19.906 1.00 91.81 113 LYS A CA 1
ATOM 900 C C . LYS A 1 113 ? -9.311 3.019 19.363 1.00 91.81 113 LYS A C 1
ATOM 902 O O . LYS A 1 113 ? -10.281 2.549 19.956 1.00 91.81 113 LYS A O 1
ATOM 907 N N . LEU A 1 114 ? -8.863 2.520 18.212 1.00 90.75 114 LEU A N 1
ATOM 908 C CA . LEU A 1 114 ? -9.436 1.332 17.588 1.00 90.75 114 LEU A CA 1
ATOM 909 C C . LEU A 1 114 ? -8.951 0.058 18.307 1.00 90.75 114 LEU A C 1
ATOM 911 O O . LEU A 1 114 ? -7.788 -0.014 18.718 1.00 90.75 114 LEU A O 1
ATOM 915 N N . PRO A 1 115 ? -9.815 -0.960 18.473 1.00 91.62 115 PRO A N 1
ATOM 916 C CA . PRO A 1 115 ? -9.427 -2.232 19.071 1.00 91.62 115 PRO A CA 1
ATOM 917 C C . PRO A 1 115 ? -8.443 -2.969 18.156 1.00 91.62 115 PRO A C 1
ATOM 919 O O . PRO A 1 115 ? -8.820 -3.419 17.076 1.00 91.62 115 PRO A O 1
ATOM 922 N N . TRP A 1 116 ? -7.196 -3.125 18.609 1.00 90.44 116 TRP A N 1
ATOM 923 C CA . TRP A 1 116 ? -6.094 -3.687 17.815 1.00 90.44 116 TRP A CA 1
ATOM 924 C C . TRP A 1 116 ? -6.452 -5.006 17.118 1.00 90.44 116 TRP A C 1
ATOM 926 O O . TRP A 1 116 ? -6.365 -5.102 15.899 1.00 90.44 116 TRP A O 1
ATOM 936 N N . TRP A 1 117 ? -6.911 -6.003 17.882 1.00 92.69 117 TRP A N 1
ATOM 937 C CA . TRP A 1 117 ? -7.195 -7.343 17.360 1.00 92.69 117 TRP A CA 1
ATOM 938 C C . TRP A 1 117 ? -8.346 -7.357 16.358 1.00 92.69 117 TRP A C 1
ATOM 940 O O . TRP A 1 117 ? -8.182 -7.860 15.256 1.00 92.69 117 TRP A O 1
ATOM 950 N N . ARG A 1 118 ? -9.466 -6.700 16.680 1.00 91.81 118 ARG A N 1
ATOM 951 C CA . ARG A 1 118 ? -10.607 -6.620 15.754 1.00 91.81 118 ARG A CA 1
ATOM 952 C C . ARG A 1 118 ? -10.266 -5.834 14.491 1.00 91.81 118 ARG A C 1
ATOM 954 O O . ARG A 1 118 ? -10.776 -6.130 13.417 1.00 91.81 118 ARG A O 1
ATOM 961 N N . THR A 1 119 ? -9.413 -4.816 14.601 1.00 91.88 119 THR A N 1
ATOM 962 C CA . THR A 1 119 ? -8.947 -4.073 13.424 1.00 91.88 119 THR A CA 1
ATOM 963 C C . THR A 1 119 ? -8.053 -4.965 12.566 1.00 91.88 119 THR A C 1
ATOM 965 O O . THR A 1 119 ? -8.250 -5.041 11.360 1.00 91.88 119 THR A O 1
ATOM 968 N N . ALA A 1 120 ? -7.113 -5.696 13.170 1.00 92.12 120 ALA A N 1
ATOM 969 C CA . ALA A 1 120 ? -6.249 -6.629 12.452 1.00 92.12 120 ALA A CA 1
ATOM 970 C C . ALA A 1 120 ? -7.049 -7.740 11.745 1.00 92.12 120 ALA A C 1
ATOM 972 O O . ALA A 1 120 ? -6.808 -8.000 10.565 1.00 92.12 120 ALA A O 1
ATOM 973 N N . ASP A 1 121 ? -8.044 -8.319 12.420 1.00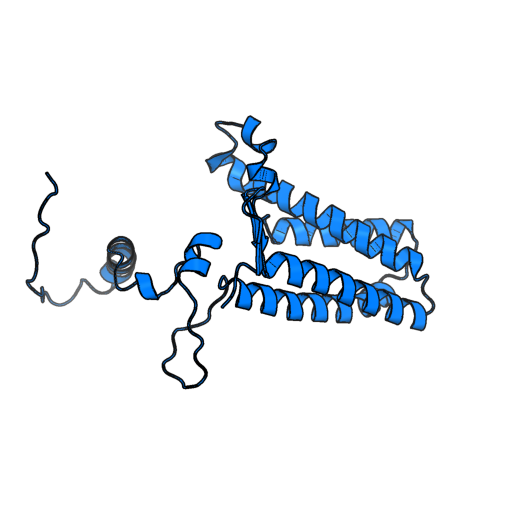 92.69 121 ASP A N 1
ATOM 974 C CA . ASP A 1 121 ? -8.930 -9.344 11.857 1.00 92.69 121 ASP A CA 1
ATOM 975 C C . ASP A 1 121 ? -9.755 -8.797 10.683 1.00 92.69 121 ASP A C 1
ATOM 977 O O . ASP A 1 121 ? -9.875 -9.453 9.647 1.00 92.69 121 ASP A O 1
ATOM 981 N N . ALA A 1 122 ? -10.244 -7.555 10.788 1.00 92.81 122 ALA A N 1
ATOM 982 C CA . ALA A 1 122 ? -10.949 -6.888 9.696 1.00 92.81 122 ALA A CA 1
ATOM 983 C C . ALA A 1 122 ? -10.038 -6.592 8.486 1.00 92.81 122 ALA A C 1
ATOM 985 O O . ALA A 1 122 ? -10.485 -6.624 7.335 1.00 92.81 122 ALA A O 1
ATOM 986 N N . PHE A 1 123 ? -8.753 -6.312 8.729 1.00 92.69 123 PHE A N 1
ATOM 987 C CA . PHE A 1 123 ? -7.771 -5.993 7.690 1.00 92.69 123 PHE A CA 1
ATOM 988 C C . PHE A 1 123 ? -7.214 -7.231 6.981 1.00 92.69 123 PHE A C 1
ATOM 990 O O . PHE A 1 123 ? -6.925 -7.161 5.784 1.00 92.69 123 PHE A O 1
ATOM 997 N N . ALA A 1 124 ? -7.101 -8.369 7.668 1.00 93.81 124 ALA A N 1
ATOM 998 C CA . ALA A 1 124 ? -6.549 -9.609 7.123 1.00 93.81 124 ALA A CA 1
ATOM 999 C C . ALA A 1 124 ? -7.149 -10.033 5.759 1.00 93.81 124 ALA A C 1
ATOM 1001 O O . ALA A 1 124 ? -6.376 -10.218 4.809 1.00 93.81 124 ALA A O 1
ATOM 1002 N N . PRO A 1 125 ? -8.484 -10.132 5.577 1.00 93.69 125 PRO A N 1
ATOM 1003 C CA . PRO A 1 125 ? -9.057 -10.516 4.286 1.00 93.69 125 PRO A CA 1
ATOM 1004 C C . PRO A 1 125 ? -8.855 -9.446 3.209 1.00 93.69 125 PRO A C 1
ATOM 1006 O O . PRO A 1 125 ? -8.624 -9.779 2.047 1.00 93.69 125 PRO A O 1
ATOM 1009 N N . GLY A 1 126 ? -8.881 -8.161 3.577 1.00 92.94 126 GLY A N 1
ATOM 1010 C CA . GLY A 1 126 ? -8.609 -7.078 2.633 1.00 92.94 126 GLY A CA 1
ATOM 1011 C C . GLY A 1 126 ? -7.168 -7.107 2.114 1.00 92.94 126 GLY A C 1
ATOM 1012 O O . GLY A 1 126 ? -6.942 -6.921 0.919 1.00 92.94 126 GLY A O 1
ATOM 1013 N N . ILE A 1 127 ? -6.197 -7.414 2.982 1.00 93.12 127 ILE A N 1
ATOM 1014 C CA . ILE A 1 127 ? -4.789 -7.597 2.600 1.00 93.12 127 ILE A CA 1
ATOM 1015 C C . ILE A 1 127 ? -4.635 -8.816 1.682 1.00 93.12 127 ILE A C 1
ATOM 1017 O O . ILE A 1 127 ? -3.923 -8.734 0.680 1.00 93.12 127 ILE A O 1
ATOM 1021 N N . ALA A 1 128 ? -5.316 -9.926 1.980 1.00 95.25 128 ALA A N 1
ATOM 1022 C CA . ALA A 1 128 ? -5.278 -11.130 1.151 1.00 95.25 128 ALA A CA 1
ATOM 1023 C C . ALA A 1 128 ? -5.814 -1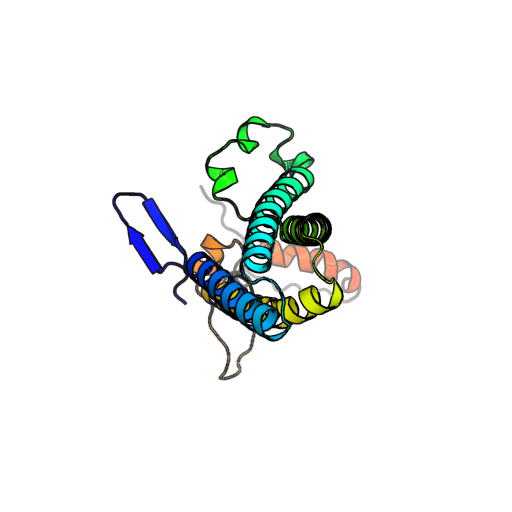0.874 -0.270 1.00 95.25 128 ALA A C 1
ATOM 1025 O O . ALA A 1 128 ? -5.168 -11.247 -1.250 1.00 95.25 128 ALA A O 1
ATOM 1026 N N . ILE A 1 129 ? -6.947 -10.172 -0.392 1.00 94.06 129 ILE A N 1
ATOM 1027 C CA . ILE A 1 129 ? -7.511 -9.746 -1.685 1.00 94.06 129 ILE A CA 1
ATOM 1028 C C . ILE A 1 129 ? -6.538 -8.814 -2.412 1.00 94.06 129 ILE A C 1
ATOM 1030 O O . ILE A 1 129 ? -6.271 -9.000 -3.601 1.00 94.06 129 ILE A O 1
ATOM 1034 N N . GLY A 1 130 ? -5.954 -7.855 -1.688 1.00 92.56 130 GLY A N 1
ATOM 1035 C CA . GLY A 1 130 ? -4.963 -6.935 -2.235 1.00 92.56 130 GLY A CA 1
ATOM 1036 C C . GLY A 1 130 ? -3.750 -7.660 -2.827 1.00 92.56 130 GLY A C 1
ATOM 1037 O O . GLY A 1 130 ? -3.337 -7.365 -3.947 1.00 92.56 130 GLY A O 1
ATOM 1038 N N . GLN A 1 131 ? -3.220 -8.660 -2.119 1.00 92.56 131 GLN A N 1
ATOM 1039 C CA . GLN A 1 131 ? -2.120 -9.500 -2.601 1.00 92.56 131 GLN A CA 1
ATOM 1040 C C . GLN A 1 131 ? -2.518 -10.358 -3.805 1.00 92.56 131 GLN A C 1
ATOM 1042 O O . GLN A 1 131 ? -1.750 -10.453 -4.763 1.00 92.56 131 GLN A O 1
ATOM 1047 N N . ALA A 1 132 ? -3.716 -10.947 -3.801 1.00 93.62 132 ALA A N 1
ATOM 1048 C CA . ALA A 1 132 ? -4.204 -11.746 -4.922 1.00 93.62 132 ALA A CA 1
ATOM 1049 C C . ALA A 1 132 ? -4.307 -10.911 -6.211 1.00 93.62 132 ALA A C 1
ATOM 1051 O O . ALA A 1 132 ? -3.754 -11.290 -7.245 1.00 93.62 132 ALA A O 1
ATOM 1052 N N . ILE A 1 133 ? -4.935 -9.734 -6.140 1.00 92.75 133 ILE A N 1
ATOM 1053 C CA . ILE A 1 133 ? -5.062 -8.824 -7.289 1.00 92.75 133 ILE A CA 1
ATOM 1054 C C . ILE A 1 133 ? -3.692 -8.251 -7.679 1.00 92.75 133 ILE A C 1
ATOM 1056 O O . ILE A 1 133 ? -3.370 -8.173 -8.865 1.00 92.75 133 ILE A O 1
ATOM 1060 N N . GLY A 1 134 ? -2.839 -7.929 -6.704 1.00 88.88 134 GLY A N 1
ATOM 1061 C CA . GLY A 1 134 ? -1.465 -7.491 -6.950 1.00 88.88 134 GLY A CA 1
ATOM 1062 C C . GLY A 1 134 ? -0.654 -8.516 -7.747 1.00 88.88 134 GLY A C 1
ATOM 1063 O O . GLY A 1 134 ? 0.046 -8.149 -8.690 1.00 88.88 134 GLY A O 1
ATOM 1064 N N . ARG A 1 135 ? -0.808 -9.815 -7.455 1.00 89.69 135 ARG A N 1
ATOM 1065 C CA . ARG A 1 135 ? -0.163 -10.896 -8.221 1.00 89.69 135 ARG A CA 1
ATOM 1066 C C . ARG A 1 135 ? -0.689 -11.009 -9.646 1.00 89.69 135 ARG A C 1
ATOM 1068 O O . ARG A 1 135 ? 0.114 -11.243 -10.547 1.00 89.69 135 ARG A O 1
ATOM 1075 N N . LEU A 1 136 ? -1.980 -10.771 -9.877 1.00 87.38 136 LEU A N 1
ATOM 1076 C CA . LEU A 1 136 ? -2.528 -10.644 -11.234 1.00 87.38 136 LEU A CA 1
ATOM 1077 C C . LEU A 1 136 ? -1.940 -9.428 -11.969 1.00 87.38 136 LEU A C 1
ATOM 1079 O O . LEU A 1 136 ? -1.689 -9.490 -13.174 1.00 87.38 136 LEU A O 1
ATOM 1083 N N . GLY A 1 137 ? -1.649 -8.350 -11.238 1.00 85.44 137 GLY A N 1
ATOM 1084 C CA . GLY A 1 137 ? -0.890 -7.201 -11.728 1.00 85.44 137 GLY A CA 1
ATOM 1085 C C . GLY A 1 137 ? 0.528 -7.573 -12.151 1.00 85.44 137 GLY A C 1
ATOM 1086 O O . GLY A 1 137 ? 0.911 -7.305 -13.289 1.00 85.44 137 GLY A O 1
ATOM 1087 N N . CYS A 1 138 ? 1.294 -8.224 -11.271 1.00 81.62 138 CYS A N 1
ATOM 1088 C CA . CYS A 1 138 ? 2.652 -8.695 -11.566 1.00 81.62 138 CYS A CA 1
ATOM 1089 C C . CYS A 1 138 ? 2.683 -9.663 -12.753 1.00 81.62 138 CYS A C 1
ATOM 1091 O O . CYS A 1 138 ? 3.582 -9.589 -13.590 1.00 81.62 138 CYS A O 1
ATOM 1093 N N . PHE A 1 139 ? 1.691 -10.555 -12.828 1.00 83.31 139 PHE A N 1
ATOM 1094 C CA . PHE A 1 139 ? 1.492 -11.447 -13.960 1.00 83.31 139 PHE A CA 1
ATOM 1095 C C . PHE A 1 139 ? 1.315 -10.610 -15.226 1.00 83.31 139 PHE A C 1
ATOM 1097 O O . PHE A 1 139 ? 2.148 -10.703 -16.114 1.00 83.31 139 PHE A O 1
ATOM 1104 N N . SER A 1 140 ? 0.336 -9.703 -15.273 1.00 81.06 140 SER A N 1
ATOM 1105 C CA . SER A 1 140 ? 0.044 -8.863 -16.449 1.00 81.06 140 SER A CA 1
ATOM 1106 C C . SER A 1 140 ? 1.210 -7.972 -16.896 1.00 81.06 140 SER A C 1
ATOM 1108 O O . SER A 1 140 ? 1.384 -7.751 -18.095 1.00 81.06 140 SER A O 1
ATOM 1110 N N . ALA A 1 141 ? 2.005 -7.471 -15.945 1.00 75.94 141 ALA A N 1
ATOM 1111 C CA . ALA A 1 141 ? 3.222 -6.702 -16.203 1.00 75.94 141 ALA A CA 1
ATOM 1112 C C . ALA A 1 141 ? 4.387 -7.574 -16.699 1.00 75.94 141 ALA A C 1
ATOM 1114 O O . ALA A 1 141 ? 5.312 -7.069 -17.328 1.00 75.94 141 ALA A O 1
ATOM 1115 N N . GLY A 1 142 ? 4.345 -8.876 -16.412 1.00 71.94 142 GLY A N 1
ATOM 1116 C CA . GLY A 1 142 ? 5.408 -9.815 -16.724 1.00 71.94 142 GLY A CA 1
ATOM 1117 C C . GLY A 1 142 ? 6.662 -9.602 -15.885 1.00 71.94 142 GLY A C 1
ATOM 1118 O O . GLY A 1 142 ? 7.744 -9.777 -16.407 1.00 71.94 142 GLY A O 1
ATOM 1119 N N . CYS A 1 143 ? 6.558 -9.209 -14.612 1.00 70.00 143 CYS A N 1
ATOM 1120 C CA . CYS A 1 143 ? 7.740 -8.990 -13.760 1.00 70.00 143 CYS A CA 1
ATOM 1121 C C . CYS A 1 143 ? 8.098 -10.182 -12.856 1.00 70.00 143 CYS A C 1
ATOM 1123 O O . CYS A 1 143 ? 9.143 -10.181 -12.213 1.00 70.00 143 CYS A O 1
ATOM 1125 N N . CYS A 1 144 ? 7.221 -11.182 -12.735 1.00 72.62 144 CYS A N 1
ATOM 1126 C CA . CYS A 1 144 ? 7.366 -12.277 -11.768 1.00 72.62 144 CYS A CA 1
ATOM 1127 C C . CYS A 1 144 ? 7.039 -13.635 -12.406 1.00 72.62 144 CYS A C 1
ATOM 1129 O O . CYS A 1 144 ? 5.994 -14.220 -12.116 1.00 72.62 144 CYS A O 1
ATOM 1131 N N . TRP A 1 145 ? 7.912 -14.137 -13.282 1.00 72.00 145 TRP A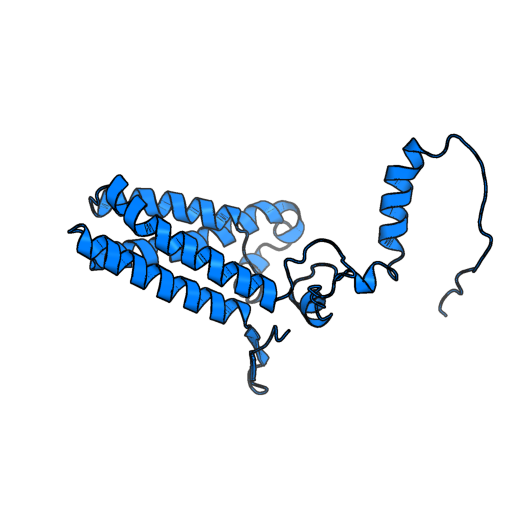 N 1
ATOM 1132 C CA . TRP A 1 145 ? 7.785 -15.487 -13.845 1.00 72.00 145 TRP A CA 1
ATOM 1133 C C . TRP A 1 145 ? 8.382 -16.567 -12.942 1.00 72.00 145 TRP A C 1
ATOM 1135 O O . TRP A 1 145 ? 9.298 -16.332 -12.155 1.00 72.00 145 TRP A O 1
ATOM 1145 N N . GLY A 1 146 ? 7.838 -17.775 -13.085 1.00 74.62 146 GLY A N 1
ATOM 1146 C CA . GLY A 1 146 ? 8.353 -18.981 -12.450 1.00 74.62 146 GLY A CA 1
ATOM 1147 C C . GLY A 1 146 ? 9.481 -19.637 -13.249 1.00 74.62 146 GLY A C 1
ATOM 1148 O O . GLY A 1 146 ? 10.152 -19.012 -14.069 1.00 74.62 146 GLY A O 1
ATOM 1149 N N . LYS A 1 147 ? 9.679 -20.937 -13.007 1.00 73.25 147 LYS A N 1
ATOM 1150 C CA . LYS A 1 147 ? 10.652 -21.740 -13.754 1.00 73.25 147 LYS A CA 1
ATOM 1151 C C . LYS A 1 147 ? 10.160 -22.001 -15.186 1.00 73.25 147 LYS A C 1
ATOM 1153 O O . LYS A 1 147 ? 8.955 -22.171 -15.382 1.00 73.25 147 LYS A O 1
ATOM 1158 N N . PRO A 1 148 ? 11.073 -22.089 -16.167 1.00 74.81 148 PRO A N 1
ATOM 1159 C CA . PRO A 1 148 ? 10.731 -22.504 -17.522 1.00 74.81 148 PRO A CA 1
ATOM 1160 C C . PRO A 1 148 ? 10.087 -23.883 -17.506 1.00 74.81 148 PRO A C 1
ATOM 1162 O O . PRO A 1 148 ? 10.533 -24.775 -16.782 1.00 74.81 148 PRO A O 1
ATOM 1165 N N . THR A 1 149 ? 9.048 -24.056 -18.312 1.00 74.06 149 THR A N 1
ATOM 1166 C CA . THR A 1 149 ? 8.350 -25.329 -18.443 1.00 74.06 149 THR A CA 1
ATOM 1167 C C . THR A 1 149 ? 7.906 -25.535 -19.881 1.00 74.06 149 THR A C 1
ATOM 1169 O O . THR A 1 149 ? 7.540 -24.583 -20.567 1.00 74.06 149 THR A O 1
ATOM 1172 N N . SER A 1 150 ? 7.940 -26.787 -20.323 1.00 77.19 150 SER A N 1
ATOM 1173 C CA . SER A 1 150 ? 7.354 -27.251 -21.582 1.00 77.19 150 SER A CA 1
ATOM 1174 C C . SER A 1 150 ? 5.940 -27.814 -21.390 1.00 77.19 150 SER A C 1
ATOM 1176 O O . SER A 1 150 ? 5.361 -28.366 -22.323 1.00 77.19 150 SER A O 1
ATOM 1178 N N . ALA A 1 151 ? 5.378 -27.704 -20.182 1.00 83.25 151 ALA A N 1
ATOM 1179 C CA . ALA A 1 151 ? 4.020 -28.144 -19.899 1.00 83.25 151 ALA A CA 1
ATOM 1180 C C . ALA A 1 151 ? 2.980 -27.322 -20.677 1.00 83.25 151 ALA A C 1
ATOM 1182 O O . ALA A 1 151 ? 3.167 -26.136 -20.947 1.00 83.25 151 ALA A O 1
ATOM 1183 N N . TRP A 1 152 ? 1.832 -27.941 -20.952 1.00 78.62 152 TRP A N 1
ATOM 1184 C CA . TRP A 1 152 ? 0.706 -27.324 -21.664 1.00 78.62 152 TRP A CA 1
ATOM 1185 C C . TRP A 1 152 ? 0.117 -26.093 -20.950 1.00 78.62 152 TRP A C 1
ATOM 1187 O O . TRP A 1 152 ? -0.527 -25.266 -21.586 1.00 78.62 152 TRP A O 1
ATOM 1197 N N . CYS A 1 153 ? 0.350 -25.952 -19.641 1.00 78.75 153 CYS A N 1
ATOM 1198 C CA . CYS A 1 153 ? -0.059 -24.800 -18.833 1.00 78.75 153 CYS A CA 1
ATOM 1199 C C . CYS A 1 153 ? 1.015 -23.696 -18.733 1.00 78.75 153 CYS A C 1
ATOM 1201 O O . CYS A 1 153 ? 0.883 -22.774 -17.926 1.00 78.75 153 CYS A O 1
ATOM 1203 N N . GLY A 1 154 ? 2.092 -23.787 -19.520 1.00 74.44 154 GLY A N 1
ATOM 1204 C CA . GLY A 1 154 ? 3.121 -22.756 -19.597 1.00 74.44 154 GLY A CA 1
ATOM 1205 C C . GLY A 1 154 ? 2.581 -21.445 -20.175 1.00 74.44 154 GLY A C 1
ATOM 1206 O O . GLY A 1 154 ? 1.805 -21.440 -21.128 1.00 74.44 154 GLY A O 1
ATOM 1207 N N . VAL A 1 155 ? 3.011 -20.316 -19.607 1.00 77.31 155 VAL A N 1
ATOM 1208 C CA . VAL A 1 155 ? 2.640 -18.974 -20.080 1.00 77.31 155 VAL A CA 1
ATOM 1209 C C . VAL A 1 155 ? 3.858 -18.303 -20.703 1.00 77.31 155 VAL A C 1
ATOM 1211 O O . VAL A 1 155 ? 4.910 -18.208 -20.074 1.00 77.31 155 VAL A O 1
ATOM 1214 N N . HIS A 1 156 ? 3.704 -17.805 -21.931 1.00 74.06 156 HIS A N 1
ATOM 1215 C CA . HIS A 1 156 ? 4.749 -17.052 -22.617 1.00 74.06 156 HIS A CA 1
ATOM 1216 C C . HIS A 1 156 ? 4.700 -15.565 -22.233 1.00 74.06 156 HIS A C 1
ATOM 1218 O O . HIS A 1 156 ? 3.708 -14.873 -22.487 1.00 74.06 156 HIS A O 1
ATOM 1224 N N . PHE A 1 157 ? 5.784 -15.061 -21.641 1.00 73.38 157 PHE A N 1
ATOM 1225 C CA . PHE A 1 157 ? 5.938 -13.648 -21.288 1.00 73.38 157 PHE A CA 1
ATOM 1226 C C . PHE A 1 157 ? 6.526 -12.866 -22.472 1.00 73.38 157 PHE A C 1
ATOM 1228 O O . PHE A 1 157 ? 7.490 -13.297 -23.095 1.00 73.38 157 PHE A O 1
ATOM 1235 N N . SER A 1 158 ? 5.922 -11.727 -22.815 1.00 68.31 158 SER A N 1
ATOM 1236 C CA . SER A 1 158 ? 6.355 -10.878 -23.937 1.00 68.31 158 SER A CA 1
ATOM 1237 C C . SER A 1 158 ? 7.610 -10.066 -23.601 1.00 68.31 158 SER A C 1
ATOM 1239 O O . SER A 1 158 ? 7.697 -9.545 -22.490 1.00 68.31 158 SER A O 1
ATOM 1241 N N . GLU A 1 159 ? 8.496 -9.835 -24.579 1.00 66.50 159 GLU A N 1
ATOM 1242 C CA . GLU A 1 159 ? 9.705 -8.991 -24.436 1.00 66.50 159 GLU A CA 1
ATOM 1243 C C . GLU A 1 159 ? 9.400 -7.568 -23.949 1.00 66.50 159 GLU A C 1
ATOM 1245 O O . GLU A 1 159 ? 10.149 -7.001 -23.163 1.00 66.50 159 GLU A O 1
ATOM 1250 N N . LYS A 1 160 ? 8.235 -7.019 -24.297 1.00 64.88 160 LYS A N 1
ATOM 1251 C CA . LYS A 1 160 ? 7.789 -5.708 -23.806 1.00 64.88 160 LYS A CA 1
ATOM 1252 C C . LYS A 1 160 ? 7.669 -5.629 -22.275 1.00 64.88 160 LYS A C 1
ATOM 1254 O O . LYS A 1 160 ? 7.809 -4.561 -21.692 1.00 64.88 160 LYS A O 1
ATOM 1259 N N . GLY A 1 161 ? 7.420 -6.760 -21.609 1.00 60.38 161 GLY A N 1
ATOM 1260 C CA . GLY A 1 161 ? 7.455 -6.840 -20.146 1.00 60.38 161 GLY A CA 1
ATOM 1261 C C . GLY A 1 161 ? 8.877 -6.680 -19.600 1.00 60.38 161 GLY A C 1
ATOM 1262 O O . GLY A 1 161 ? 9.070 -5.981 -18.609 1.00 60.38 161 GLY A O 1
ATOM 1263 N N . HIS A 1 162 ? 9.879 -7.246 -20.283 1.00 65.50 162 HIS A N 1
ATOM 1264 C CA . HIS A 1 162 ? 11.297 -7.063 -19.957 1.00 65.50 162 HIS A CA 1
ATOM 1265 C C . HIS A 1 162 ? 11.737 -5.605 -20.130 1.00 65.50 162 HIS A C 1
ATOM 1267 O O . HIS A 1 162 ? 12.378 -5.067 -19.235 1.00 65.50 162 HIS A O 1
ATOM 1273 N N . GLU A 1 163 ? 11.333 -4.938 -21.214 1.00 64.31 163 GLU A N 1
ATOM 1274 C CA . GLU A 1 163 ? 11.661 -3.520 -21.447 1.00 64.31 163 GLU A CA 1
ATOM 1275 C C . GLU A 1 163 ? 11.115 -2.593 -20.350 1.00 64.31 163 GLU A C 1
ATOM 1277 O O . GLU A 1 163 ? 11.794 -1.660 -19.932 1.00 64.31 163 GLU A O 1
ATOM 1282 N N . ILE A 1 164 ? 9.898 -2.855 -19.864 1.00 65.31 164 ILE A N 1
ATOM 1283 C CA . ILE A 1 164 ? 9.231 -2.009 -18.861 1.00 65.31 164 ILE A CA 1
ATOM 1284 C C . ILE A 1 164 ? 9.727 -2.310 -17.441 1.00 65.31 164 ILE A C 1
ATOM 1286 O O . ILE A 1 164 ? 9.821 -1.408 -16.611 1.00 65.31 164 ILE A O 1
ATOM 1290 N N . THR A 1 165 ? 9.999 -3.579 -17.132 1.00 62.59 165 THR A N 1
ATOM 1291 C CA . THR A 1 165 ? 10.277 -4.024 -15.755 1.00 62.59 165 THR A CA 1
ATOM 1292 C C . THR A 1 165 ? 11.759 -4.270 -15.483 1.00 62.59 165 THR A C 1
ATOM 1294 O O . THR A 1 165 ? 12.145 -4.419 -14.327 1.00 62.59 165 THR A O 1
ATOM 1297 N N . GLY A 1 166 ? 12.590 -4.348 -16.526 1.00 60.31 166 GLY A N 1
ATOM 1298 C CA . GLY A 1 166 ? 14.016 -4.672 -16.441 1.00 60.31 166 GLY A CA 1
ATOM 1299 C C . GLY A 1 166 ? 14.319 -6.130 -16.074 1.00 60.31 166 GLY A C 1
ATOM 1300 O O . GLY A 1 166 ? 15.481 -6.529 -16.064 1.00 60.31 166 GLY A O 1
ATOM 1301 N N . VAL A 1 167 ? 13.305 -6.957 -15.789 1.00 61.91 167 VAL A N 1
ATOM 1302 C CA . VAL A 1 167 ? 13.496 -8.360 -15.389 1.00 61.91 167 VAL A CA 1
ATOM 1303 C C . VAL A 1 167 ? 13.847 -9.176 -16.640 1.00 61.91 167 VAL A C 1
ATOM 1305 O O . VAL A 1 167 ? 13.138 -9.047 -17.634 1.00 61.91 167 VAL A O 1
ATOM 1308 N N . PRO A 1 168 ? 14.925 -9.979 -16.673 1.00 58.19 168 PRO A N 1
ATOM 1309 C CA . PRO A 1 168 ? 15.372 -10.658 -17.893 1.00 58.19 168 PRO A CA 1
ATOM 1310 C C . PRO A 1 168 ? 14.435 -11.799 -18.309 1.00 58.19 168 PRO A C 1
ATOM 1312 O O . PRO A 1 168 ? 14.413 -12.863 -17.688 1.00 58.19 168 PRO A O 1
ATOM 1315 N N . THR A 1 169 ? 13.656 -11.607 -19.377 1.00 57.41 169 THR A N 1
ATOM 1316 C CA . THR A 1 169 ? 12.885 -12.704 -19.978 1.00 57.41 169 THR A CA 1
ATOM 1317 C C . THR A 1 169 ? 13.852 -13.743 -20.532 1.00 57.41 169 THR A C 1
ATOM 1319 O O . THR A 1 169 ? 14.738 -13.411 -21.321 1.00 57.41 169 THR A O 1
ATOM 1322 N N . MET A 1 170 ? 13.672 -15.017 -20.167 1.00 52.22 170 MET A N 1
ATOM 1323 C CA . MET A 1 170 ? 14.616 -16.089 -20.516 1.00 52.22 170 MET A CA 1
ATOM 1324 C C . MET A 1 170 ? 14.804 -16.305 -22.031 1.00 52.22 170 MET A C 1
ATOM 1326 O O . MET A 1 170 ? 15.774 -16.939 -22.435 1.00 52.22 170 MET A O 1
ATOM 1330 N N . VAL A 1 171 ? 13.964 -15.705 -22.880 1.00 49.28 171 VAL A N 1
ATOM 1331 C CA . VAL A 1 171 ? 14.175 -15.668 -24.336 1.00 49.28 171 VAL A CA 1
ATOM 1332 C C . VAL A 1 171 ? 15.544 -15.059 -24.698 1.00 49.28 171 VAL A C 1
ATOM 1334 O O . VAL A 1 171 ? 16.178 -15.518 -25.643 1.00 49.28 171 VAL A O 1
ATOM 1337 N N . ARG A 1 172 ? 16.076 -14.120 -23.896 1.00 41.34 172 ARG A N 1
ATOM 1338 C CA . ARG A 1 172 ? 17.397 -13.504 -24.132 1.00 41.34 172 ARG A CA 1
ATOM 1339 C C . ARG A 1 172 ? 18.569 -14.231 -23.459 1.00 41.34 172 ARG A C 1
ATOM 1341 O O . ARG A 1 172 ? 19.715 -14.055 -23.859 1.00 41.34 172 ARG A O 1
ATOM 1348 N N . HIS A 1 173 ? 18.311 -15.121 -22.498 1.00 42.94 173 HIS A N 1
ATOM 1349 C CA . HIS A 1 173 ? 19.375 -15.854 -21.795 1.00 42.94 173 HIS A CA 1
ATOM 1350 C C . HIS A 1 173 ? 20.090 -16.909 -22.652 1.00 42.94 173 HIS A C 1
ATOM 1352 O O . HIS A 1 173 ? 21.175 -17.345 -22.279 1.00 42.94 173 HIS A O 1
ATOM 1358 N N . LEU A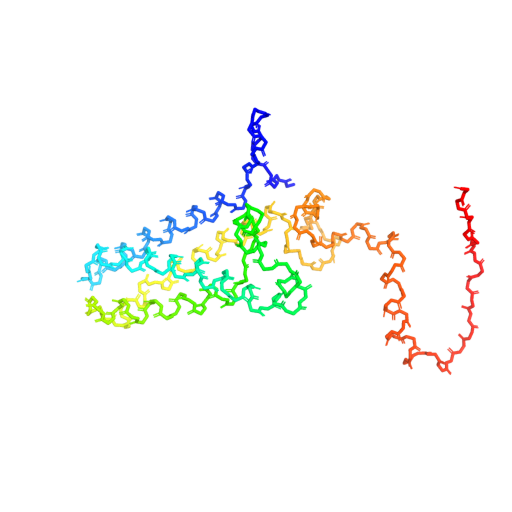 1 174 ? 19.538 -17.286 -23.810 1.00 43.56 174 LEU A N 1
ATOM 1359 C CA . LEU A 1 174 ? 20.268 -18.083 -24.804 1.00 43.56 174 LEU A CA 1
ATOM 1360 C C . LEU A 1 174 ? 21.136 -17.225 -25.745 1.00 43.56 174 LEU A C 1
ATOM 1362 O O . LEU A 1 174 ? 21.925 -17.784 -26.502 1.00 43.56 174 LEU A O 1
ATOM 1366 N N . ALA A 1 175 ? 21.014 -15.894 -25.695 1.00 45.38 175 ALA A N 1
ATOM 1367 C CA . ALA A 1 175 ? 21.706 -14.966 -26.589 1.00 45.38 175 ALA A CA 1
ATOM 1368 C C . ALA A 1 175 ? 22.679 -13.999 -25.881 1.00 45.38 175 ALA A C 1
ATOM 1370 O O . ALA A 1 175 ? 23.512 -13.416 -26.568 1.00 45.38 175 ALA A O 1
ATOM 1371 N N . ASP A 1 176 ? 22.617 -13.828 -24.552 1.00 41.38 176 ASP A N 1
ATOM 1372 C CA . ASP A 1 176 ? 23.499 -12.906 -23.814 1.00 41.38 176 ASP A CA 1
ATOM 1373 C C . ASP A 1 176 ? 24.825 -13.565 -23.356 1.00 41.38 176 ASP A C 1
ATOM 1375 O O . ASP A 1 176 ? 24.822 -14.398 -22.441 1.00 41.38 176 ASP A O 1
ATOM 1379 N N . PRO A 1 177 ? 25.994 -13.146 -23.892 1.00 45.53 177 PRO A N 1
ATOM 1380 C CA . PRO A 1 177 ? 27.305 -13.711 -23.536 1.00 45.53 177 PRO A CA 1
ATOM 1381 C C . PRO A 1 177 ? 27.730 -13.443 -22.081 1.00 45.53 177 PRO A C 1
ATOM 1383 O O . PRO A 1 177 ? 28.552 -14.160 -21.516 1.00 45.53 177 PRO A O 1
ATOM 1386 N N . ILE A 1 178 ? 27.176 -12.404 -21.450 1.00 50.06 178 ILE A N 1
ATOM 1387 C CA . ILE A 1 178 ? 27.621 -11.907 -20.138 1.00 50.06 178 ILE A CA 1
ATOM 1388 C C . ILE A 1 178 ? 27.232 -12.870 -19.002 1.00 50.06 178 ILE A C 1
ATOM 1390 O O . ILE A 1 178 ? 27.969 -13.001 -18.029 1.00 50.06 178 ILE A O 1
ATOM 1394 N N . GLN A 1 179 ? 26.125 -13.610 -19.129 1.00 45.81 179 GLN A N 1
ATOM 1395 C CA . GLN A 1 179 ? 25.688 -14.568 -18.102 1.00 45.81 179 GLN A CA 1
ATOM 1396 C C . GLN A 1 179 ? 26.305 -15.967 -18.261 1.00 45.81 179 GLN A C 1
ATOM 1398 O O . GLN A 1 179 ? 26.412 -16.680 -17.264 1.00 45.81 179 GLN A O 1
ATOM 1403 N N . GLN A 1 180 ? 26.789 -16.347 -19.452 1.00 46.50 180 GLN A N 1
ATOM 1404 C CA . GLN A 1 180 ? 27.607 -17.563 -19.597 1.00 46.50 180 GLN A CA 1
ATOM 1405 C C . GLN A 1 180 ? 28.906 -17.452 -18.789 1.00 46.50 180 GLN A C 1
ATOM 1407 O O . GLN A 1 180 ? 29.305 -18.416 -18.141 1.00 46.50 180 GLN A O 1
ATOM 1412 N N . ASN A 1 181 ? 29.509 -16.262 -18.744 1.00 43.94 181 ASN A N 1
ATOM 1413 C CA . ASN A 1 181 ? 30.762 -16.038 -18.022 1.00 43.94 181 ASN A CA 1
ATOM 1414 C C . ASN A 1 181 ? 30.574 -16.027 -16.497 1.00 43.94 181 ASN A C 1
ATOM 1416 O O . ASN A 1 181 ? 31.408 -16.569 -15.782 1.00 43.94 181 ASN A O 1
ATOM 1420 N N . VAL A 1 182 ? 29.452 -15.504 -15.988 1.00 48.72 182 VAL A N 1
ATOM 1421 C CA . VAL A 1 182 ? 29.183 -15.460 -14.535 1.00 48.72 182 VAL A CA 1
ATOM 1422 C C . VAL A 1 182 ? 28.974 -16.863 -13.951 1.00 48.72 182 VAL A C 1
ATOM 1424 O O . VAL A 1 182 ? 29.452 -17.158 -12.852 1.00 48.72 182 VAL A O 1
ATOM 1427 N N . TRP A 1 183 ? 28.305 -17.757 -14.687 1.00 40.38 183 TRP A N 1
ATOM 1428 C CA . TRP A 1 183 ? 28.179 -19.159 -14.280 1.00 40.38 183 TRP A CA 1
ATOM 1429 C C . TRP A 1 183 ? 29.448 -19.967 -14.576 1.00 40.38 183 TRP A C 1
ATOM 1431 O O . TRP A 1 183 ? 29.792 -20.826 -13.770 1.00 40.38 183 TRP A O 1
ATOM 1441 N N . ALA A 1 184 ? 30.194 -19.666 -15.646 1.00 45.56 184 ALA A N 1
ATOM 1442 C CA . ALA A 1 184 ? 31.492 -20.292 -15.910 1.00 45.56 184 ALA A CA 1
ATOM 1443 C C . ALA A 1 184 ? 32.547 -19.942 -14.845 1.00 45.56 184 ALA A C 1
ATOM 1445 O O . ALA A 1 184 ? 33.308 -20.818 -14.451 1.00 45.56 184 ALA A O 1
ATOM 1446 N N . GLU A 1 185 ? 32.567 -18.720 -14.309 1.00 47.47 185 GLU A N 1
ATOM 1447 C CA . GLU A 1 185 ? 33.482 -18.338 -13.224 1.00 47.47 185 GLU A CA 1
ATOM 1448 C C . GLU A 1 185 ? 33.075 -18.950 -11.875 1.00 47.47 185 GLU A C 1
ATOM 1450 O O . GLU A 1 185 ? 33.929 -19.442 -11.137 1.00 47.47 185 GLU A O 1
ATOM 1455 N N . ARG A 1 186 ? 31.771 -18.988 -11.553 1.00 43.44 186 ARG A N 1
ATOM 1456 C CA . ARG A 1 186 ? 31.291 -19.523 -10.264 1.00 43.44 186 ARG A CA 1
ATOM 1457 C C . ARG A 1 186 ? 31.185 -21.051 -10.202 1.00 43.44 186 ARG A C 1
ATOM 1459 O O . ARG A 1 186 ? 31.378 -21.607 -9.126 1.00 43.44 186 ARG A O 1
ATOM 1466 N N . LEU A 1 187 ? 30.902 -21.738 -11.312 1.00 45.50 187 LEU A N 1
ATOM 1467 C CA . LEU A 1 187 ? 30.879 -23.212 -11.380 1.00 45.50 187 LEU A CA 1
ATOM 1468 C C . LEU A 1 187 ? 32.188 -23.804 -11.922 1.00 45.50 187 LEU A C 1
ATOM 1470 O O . LEU A 1 187 ? 32.530 -24.936 -11.577 1.00 45.50 187 LEU A O 1
ATOM 1474 N N . GLY A 1 188 ? 32.962 -23.051 -12.711 1.00 41.62 188 GLY A N 1
ATOM 1475 C CA . GLY A 1 188 ? 34.260 -23.495 -13.228 1.00 41.62 188 GLY A CA 1
ATOM 1476 C C . GLY A 1 188 ? 35.307 -23.685 -12.133 1.00 41.62 188 GLY A C 1
ATOM 1477 O O . GLY A 1 188 ? 36.112 -24.605 -12.226 1.00 41.62 188 GLY A O 1
ATOM 1478 N N . GLY A 1 189 ? 35.243 -22.919 -11.039 1.00 41.94 189 GLY A N 1
ATOM 1479 C CA . GLY A 1 189 ? 36.127 -23.113 -9.882 1.00 41.94 189 GLY A CA 1
ATOM 1480 C C . GLY A 1 189 ? 35.944 -24.456 -9.156 1.00 41.94 189 GLY A C 1
ATOM 1481 O O . GLY A 1 189 ? 36.874 -24.925 -8.505 1.00 41.94 189 GLY A O 1
ATOM 1482 N N . LEU A 1 190 ? 34.778 -25.101 -9.294 1.00 43.41 190 LEU A N 1
ATOM 1483 C CA . LEU A 1 190 ? 34.458 -26.372 -8.629 1.00 43.41 190 LEU A CA 1
ATOM 1484 C C . LEU A 1 190 ? 34.558 -27.598 -9.551 1.00 43.41 190 LEU A C 1
ATOM 1486 O O . LEU A 1 190 ? 34.696 -28.710 -9.050 1.00 43.41 190 LEU A O 1
ATOM 1490 N N . LEU A 1 191 ? 34.537 -27.416 -10.878 1.00 40.16 191 LEU A N 1
ATOM 1491 C CA . LEU A 1 191 ? 34.590 -28.519 -11.851 1.00 40.16 191 LEU A CA 1
ATOM 1492 C C . LEU A 1 191 ? 35.851 -28.532 -12.740 1.00 40.16 191 LEU A C 1
ATOM 1494 O O . LEU A 1 191 ? 36.099 -29.525 -13.422 1.00 40.16 191 LEU A O 1
ATOM 1498 N N . ALA A 1 192 ? 36.721 -27.516 -12.686 1.00 39.12 192 ALA A N 1
ATOM 1499 C CA . ALA A 1 192 ? 37.960 -27.453 -13.477 1.00 39.12 192 ALA A CA 1
ATOM 1500 C C . ALA A 1 192 ? 39.131 -28.308 -12.936 1.00 39.12 192 ALA A C 1
ATOM 1502 O O . ALA A 1 192 ? 40.294 -27.938 -13.092 1.00 39.12 192 ALA A O 1
ATOM 1503 N N . ARG A 1 193 ? 38.860 -29.466 -12.314 1.00 34.59 193 ARG A N 1
ATOM 1504 C CA . ARG A 1 193 ? 39.907 -30.450 -11.964 1.00 34.59 193 ARG A CA 1
ATOM 1505 C C . ARG A 1 193 ? 39.898 -31.735 -12.781 1.00 34.59 193 ARG A C 1
ATOM 1507 O O . ARG A 1 193 ? 40.763 -32.574 -12.555 1.00 34.59 193 ARG A O 1
ATOM 1514 N N . SER A 1 194 ? 39.017 -31.895 -13.765 1.00 36.34 194 SER A N 1
ATOM 1515 C CA . SER A 1 194 ? 39.149 -33.039 -14.672 1.00 36.34 194 SER A CA 1
ATOM 1516 C C . SER A 1 194 ? 38.618 -32.759 -16.077 1.00 36.34 194 SER A C 1
ATOM 1518 O O . SER A 1 194 ? 37.435 -32.525 -16.279 1.00 36.34 194 SER A O 1
ATOM 1520 N N . ASN A 1 195 ? 39.549 -32.856 -17.028 1.00 27.86 195 ASN A N 1
ATOM 1521 C CA . ASN A 1 195 ? 39.377 -33.073 -18.463 1.00 27.86 195 ASN A CA 1
ATOM 1522 C C . ASN A 1 195 ? 38.963 -31.885 -19.349 1.00 27.86 195 ASN A C 1
ATOM 1524 O O . ASN A 1 195 ? 37.798 -31.555 -19.549 1.00 27.86 195 ASN A O 1
ATOM 1528 N N . CYS A 1 196 ? 39.997 -31.338 -19.997 1.00 29.08 196 CYS A N 1
ATOM 1529 C CA . CYS A 1 196 ? 39.953 -30.629 -21.268 1.00 29.08 196 CYS A CA 1
ATOM 1530 C C . CYS A 1 196 ? 39.115 -31.369 -22.320 1.00 29.08 196 CYS A C 1
ATOM 1532 O O . CYS A 1 196 ? 39.568 -32.373 -22.862 1.00 29.08 196 CYS A O 1
ATOM 1534 N N . ILE A 1 197 ? 37.977 -30.797 -22.709 1.00 31.45 197 ILE A N 1
ATOM 1535 C CA . ILE A 1 197 ? 37.436 -30.928 -24.067 1.00 31.45 197 ILE A CA 1
ATOM 1536 C C . ILE A 1 197 ? 36.906 -29.546 -24.469 1.00 31.45 197 ILE A C 1
ATOM 1538 O O . ILE A 1 197 ? 35.823 -29.141 -24.061 1.00 31.45 197 ILE A O 1
ATOM 1542 N N . GLN A 1 198 ? 37.694 -28.791 -25.240 1.00 30.08 198 GLN A N 1
ATOM 1543 C CA . GLN A 1 198 ? 37.221 -27.575 -25.908 1.00 30.08 198 GLN A CA 1
ATOM 1544 C C . GLN A 1 198 ? 36.358 -27.950 -27.124 1.00 30.08 198 GLN A C 1
ATOM 1546 O O . GLN A 1 198 ? 36.872 -28.620 -28.026 1.00 30.08 198 GLN A O 1
ATOM 1551 N N . PRO A 1 199 ? 35.118 -27.449 -27.261 1.00 30.94 199 PRO A N 1
ATOM 1552 C CA . PRO A 1 199 ? 34.472 -27.353 -28.557 1.00 30.94 199 PRO A CA 1
ATOM 1553 C C . PRO A 1 199 ? 35.000 -26.107 -29.278 1.00 30.94 199 PRO A C 1
ATOM 1555 O O . PRO A 1 199 ? 34.754 -24.961 -28.910 1.00 30.94 199 PRO A O 1
ATOM 1558 N N . ARG A 1 200 ? 35.773 -26.372 -30.323 1.00 34.19 200 ARG A N 1
ATOM 1559 C CA . ARG A 1 200 ? 36.351 -25.432 -31.279 1.00 34.19 200 ARG A CA 1
ATOM 1560 C C . ARG A 1 200 ? 35.252 -24.891 -32.206 1.00 34.19 200 ARG A C 1
ATOM 1562 O O . ARG A 1 200 ? 35.056 -25.519 -33.227 1.00 34.19 200 ARG A O 1
ATOM 1569 N N . PHE A 1 201 ? 34.577 -23.763 -31.933 1.00 34.56 201 PHE A N 1
ATOM 1570 C CA . PHE A 1 201 ? 33.848 -23.010 -32.981 1.00 34.56 201 PHE A CA 1
ATOM 1571 C C . PHE A 1 201 ? 33.627 -21.511 -32.666 1.00 34.56 201 PHE A C 1
ATOM 1573 O O . PHE A 1 201 ? 33.149 -21.144 -31.603 1.00 34.56 201 PHE A O 1
ATOM 1580 N N . MET A 1 202 ? 33.930 -20.694 -33.689 1.00 30.64 202 MET A N 1
ATOM 1581 C CA . MET A 1 202 ? 33.605 -19.273 -33.943 1.00 30.64 202 MET A CA 1
ATOM 1582 C C . MET A 1 202 ? 34.399 -18.156 -33.226 1.00 30.64 202 MET A C 1
ATOM 1584 O O . MET A 1 202 ? 34.135 -17.754 -32.101 1.00 30.64 202 MET A O 1
ATOM 1588 N N . LYS A 1 203 ? 35.344 -17.576 -33.990 1.00 30.41 203 LYS A N 1
ATOM 1589 C CA . LYS A 1 203 ? 36.000 -16.274 -33.758 1.00 30.41 203 LYS A CA 1
ATOM 1590 C C . LYS A 1 203 ? 34.983 -15.115 -33.820 1.00 30.41 203 LYS A C 1
ATOM 1592 O O . LYS A 1 203 ? 34.185 -15.097 -34.759 1.00 30.41 203 LYS A O 1
ATOM 1597 N N . PRO A 1 204 ? 35.088 -14.082 -32.965 1.00 34.03 204 PRO A N 1
ATOM 1598 C CA . PRO A 1 204 ? 34.353 -12.832 -33.144 1.00 34.03 204 PRO A CA 1
ATOM 1599 C C . PRO A 1 204 ? 35.005 -11.970 -34.243 1.00 34.03 204 PRO A C 1
ATOM 1601 O O . PRO A 1 204 ? 36.207 -11.694 -34.203 1.00 34.03 204 PRO A O 1
ATOM 1604 N N . ARG A 1 205 ? 34.217 -11.531 -35.236 1.00 34.31 205 ARG A N 1
ATOM 1605 C CA . ARG A 1 205 ? 34.597 -10.423 -36.131 1.00 34.31 205 ARG A CA 1
ATOM 1606 C C . ARG A 1 205 ? 34.477 -9.114 -35.343 1.00 34.31 205 ARG A C 1
ATOM 1608 O O . ARG A 1 205 ? 33.445 -8.867 -34.728 1.00 34.31 205 ARG A O 1
ATOM 1615 N N . ARG A 1 206 ? 35.535 -8.300 -35.355 1.00 28.41 206 ARG A N 1
ATOM 1616 C CA . ARG A 1 206 ? 35.534 -6.930 -34.816 1.00 28.41 206 ARG A CA 1
ATOM 1617 C C . ARG A 1 206 ? 34.626 -6.036 -35.681 1.00 28.41 206 ARG A C 1
ATOM 1619 O O . ARG A 1 206 ? 34.634 -6.234 -36.898 1.00 28.41 206 ARG A O 1
ATOM 1626 N N . PRO A 1 207 ? 33.884 -5.076 -35.108 1.00 37.06 207 PRO A N 1
ATOM 1627 C CA . PRO A 1 207 ? 33.246 -4.020 -35.888 1.00 37.06 207 PRO A CA 1
ATOM 1628 C C . PRO A 1 207 ? 34.299 -3.005 -36.374 1.00 37.06 207 PRO A C 1
ATOM 1630 O O . PRO A 1 207 ? 35.283 -2.763 -35.670 1.00 37.06 207 PRO A O 1
ATOM 1633 N N . CYS A 1 208 ? 34.108 -2.487 -37.591 1.00 37.53 208 CYS A N 1
ATOM 1634 C CA . CYS A 1 208 ? 34.804 -1.309 -38.119 1.00 37.53 208 CYS A CA 1
ATOM 1635 C C . CYS A 1 208 ? 34.358 -0.039 -37.394 1.00 37.53 208 CYS A C 1
ATOM 1637 O O . CYS A 1 208 ? 33.175 0.003 -36.985 1.00 37.53 208 CYS A O 1
#

Radius of gyration: 23.51 Å; chains: 1; bounding box: 60×50×58 Å